Protein AF-A0A2E3C8I2-F1 (afdb_monomer_lite)

Foldseek 3Di:
DVVVLVVVCVVVVPDPVVSVVVVVVVVVVVVVVVCVVVVVVVVDPPPPPDPDDDDDDDDDPDDPQDQEAPDPVLVVLCVVVVHDSVLDDLPPDPRNHHYVVNSVVSVVVVVVVVDPDDDDDDDDDDDDPDDPPPDDDDPPPQFQALDADPVRHGDRDTQPDAAPPRPGGHDPVCSVVVVVSPPPPPPPPPPPPPPPDPDDDDDDDD

Sequence (206 aa):
MEARFKEFQTEYNLNDEAMGKMLGLFNDAFIEIAHKLINDTNVNVSVKKTNVKKTTSDNSPGCPPVKRFATKIAAEYAQENNLTLDDFDIGTLKDGKITKSDINTYLKANKLTTKKEPKKNTTVASNQGEPWYKNLSKEKTVNKCCGMNKSGDPCKHPGTTKPDGANNYYCFRHGMDWRNFEVSSDSDLEEEPIEKEIMCSIVDSE

Structure (mmCIF, N/CA/C/O backbone):
data_AF-A0A2E3C8I2-F1
#
_entry.id   AF-A0A2E3C8I2-F1
#
loop_
_atom_site.group_PDB
_atom_site.id
_atom_site.type_symbol
_atom_site.label_atom_id
_atom_site.label_alt_id
_atom_site.label_comp_id
_atom_site.label_asym_id
_atom_site.label_entity_id
_atom_site.label_seq_id
_atom_site.pdbx_PDB_ins_code
_atom_site.Cartn_x
_atom_site.Cartn_y
_atom_site.Cartn_z
_atom_site.occupancy
_atom_site.B_iso_or_equiv
_atom_site.auth_seq_id
_atom_site.auth_comp_id
_atom_site.auth_asym_id
_atom_site.auth_atom_id
_atom_site.pdbx_PDB_model_num
ATOM 1 N N . MET A 1 1 ? -5.732 1.273 33.015 1.00 66.56 1 MET A N 1
ATOM 2 C CA . MET A 1 1 ? -6.663 0.567 32.107 1.00 66.56 1 MET A CA 1
ATOM 3 C C . MET A 1 1 ? -8.063 0.531 32.711 1.00 66.56 1 MET A C 1
ATOM 5 O O . MET A 1 1 ? -8.978 1.036 32.082 1.00 66.56 1 MET A O 1
ATOM 9 N N . GLU A 1 2 ? -8.219 0.082 33.958 1.00 78.19 2 GLU A N 1
ATOM 10 C CA . GLU A 1 2 ? -9.507 0.080 34.684 1.00 78.19 2 GLU A CA 1
ATOM 11 C C . GLU A 1 2 ? -10.201 1.450 34.759 1.00 78.19 2 GLU A C 1
ATOM 13 O O . GLU A 1 2 ? -11.412 1.525 34.596 1.00 78.19 2 GLU A O 1
ATOM 18 N N . ALA A 1 3 ? -9.450 2.547 34.924 1.00 85.75 3 ALA A N 1
ATOM 19 C CA . ALA A 1 3 ? -10.020 3.899 34.905 1.00 85.75 3 ALA A CA 1
ATOM 20 C C . ALA A 1 3 ? -10.705 4.240 33.565 1.00 85.75 3 ALA A C 1
ATOM 22 O O . ALA A 1 3 ? -11.795 4.799 33.559 1.00 85.75 3 ALA A O 1
ATOM 23 N N . ARG A 1 4 ? -10.112 3.824 32.436 1.00 87.25 4 ARG A N 1
ATOM 24 C CA . ARG A 1 4 ? -10.692 4.012 31.095 1.00 87.25 4 ARG A CA 1
ATOM 25 C C . ARG A 1 4 ? -11.927 3.144 30.879 1.00 87.25 4 ARG A C 1
ATOM 27 O O . ARG A 1 4 ? -12.874 3.587 30.245 1.00 87.25 4 ARG A O 1
ATOM 34 N N . PHE A 1 5 ? -11.938 1.936 31.440 1.00 85.69 5 PHE A N 1
ATOM 35 C CA . PHE A 1 5 ? -13.117 1.073 31.411 1.00 85.69 5 PHE A CA 1
ATOM 36 C C . PHE A 1 5 ? -14.264 1.637 32.252 1.00 85.69 5 PHE A C 1
ATOM 38 O O . PHE A 1 5 ? -15.399 1.599 31.799 1.00 85.69 5 PHE A O 1
ATOM 45 N N . LYS A 1 6 ? -13.985 2.221 33.424 1.00 86.38 6 LYS A N 1
ATOM 46 C CA . LYS A 1 6 ? -15.012 2.893 34.238 1.00 86.38 6 LYS A CA 1
ATOM 47 C C . LYS A 1 6 ? -15.572 4.147 33.566 1.00 86.38 6 LYS A C 1
ATOM 49 O O . LYS A 1 6 ? -16.781 4.362 33.615 1.00 86.38 6 LYS A O 1
ATOM 54 N N . GLU A 1 7 ? -14.720 4.947 32.921 1.00 92.06 7 GLU A N 1
ATOM 55 C CA . GLU A 1 7 ? -15.159 6.080 32.090 1.00 92.06 7 GLU A CA 1
ATOM 56 C C . GLU A 1 7 ? -16.106 5.598 30.984 1.00 92.06 7 GLU A C 1
ATOM 58 O O . GLU A 1 7 ? -17.235 6.072 30.901 1.00 92.06 7 GLU A O 1
ATOM 63 N N . PHE A 1 8 ? -15.698 4.583 30.219 1.00 90.81 8 PHE A N 1
ATOM 64 C CA . PHE A 1 8 ? -16.502 4.000 29.142 1.00 90.81 8 PHE A CA 1
ATOM 65 C C . PHE A 1 8 ? -17.814 3.379 29.650 1.00 90.81 8 PHE A C 1
ATOM 67 O O . PHE A 1 8 ? -18.872 3.555 29.053 1.00 90.81 8 PHE A O 1
ATOM 74 N N . GLN A 1 9 ? -17.781 2.696 30.794 1.00 91.94 9 GLN A N 1
ATOM 75 C CA . GLN A 1 9 ? -18.979 2.147 31.423 1.00 91.94 9 GLN A CA 1
ATOM 76 C C . GLN A 1 9 ? -20.000 3.241 31.748 1.00 91.94 9 GLN A C 1
ATOM 78 O O . GLN A 1 9 ? -21.192 3.068 31.504 1.00 91.94 9 GLN A O 1
ATOM 83 N N . THR A 1 10 ? -19.513 4.360 32.287 1.00 92.19 10 THR A N 1
ATOM 84 C CA . THR A 1 10 ? -20.345 5.491 32.708 1.00 92.19 10 THR A CA 1
ATOM 85 C C . THR A 1 10 ? -20.882 6.257 31.499 1.00 92.19 10 THR A C 1
ATOM 87 O O . THR A 1 10 ? -22.057 6.605 31.476 1.00 92.19 10 THR A O 1
ATOM 90 N N . GLU A 1 11 ? -20.049 6.475 30.477 1.00 95.25 11 GLU A N 1
ATOM 91 C CA . GLU A 1 11 ? -20.412 7.192 29.248 1.00 95.25 11 GLU A CA 1
ATOM 92 C C . GLU A 1 11 ? -21.530 6.483 28.472 1.00 95.25 11 GLU A C 1
ATOM 94 O O . GLU A 1 11 ? -22.462 7.127 27.994 1.00 95.25 11 GLU A O 1
ATOM 99 N N . TYR A 1 12 ? -21.474 5.151 28.402 1.00 92.56 12 TYR A N 1
ATOM 100 C CA . TYR A 1 12 ? -22.436 4.338 27.651 1.00 92.56 12 TYR A CA 1
ATOM 101 C C . TYR A 1 12 ? -23.501 3.676 28.535 1.00 92.56 12 TYR A C 1
ATOM 103 O O . TYR A 1 12 ? -24.301 2.883 28.039 1.00 92.56 12 TYR A O 1
ATOM 111 N N . ASN A 1 13 ? -23.526 4.005 29.832 1.00 92.69 13 ASN A N 1
ATOM 112 C CA . ASN A 1 13 ? -24.452 3.461 30.829 1.00 92.69 13 ASN A CA 1
ATOM 113 C C . ASN A 1 13 ? -24.554 1.921 30.781 1.00 92.69 13 ASN A C 1
ATOM 115 O O . ASN A 1 13 ? -25.641 1.338 30.756 1.00 92.69 13 ASN A O 1
ATOM 119 N N . LEU A 1 14 ? -23.397 1.260 30.704 1.00 91.25 14 LEU A N 1
ATOM 120 C CA . LEU A 1 14 ? -23.300 -0.194 30.598 1.00 91.25 14 LEU A CA 1
ATOM 121 C C . LEU A 1 14 ? -23.389 -0.833 31.987 1.00 91.25 14 LEU A C 1
ATOM 123 O O . LEU A 1 14 ? -22.685 -0.438 32.919 1.00 91.25 14 LEU A O 1
ATOM 127 N N . ASN A 1 15 ? -24.219 -1.866 32.124 1.00 92.69 15 ASN A N 1
ATOM 128 C CA . ASN A 1 15 ? -24.251 -2.658 33.350 1.00 92.69 15 ASN A CA 1
ATOM 129 C C . ASN A 1 15 ? -22.977 -3.519 33.483 1.00 92.69 15 ASN A C 1
ATOM 131 O O . ASN A 1 15 ? -22.316 -3.842 32.492 1.00 92.69 15 ASN A O 1
ATOM 135 N N . ASP A 1 16 ? -22.642 -3.911 34.716 1.00 89.12 16 ASP A N 1
ATOM 136 C CA . ASP A 1 16 ? -21.444 -4.720 34.999 1.00 89.12 16 ASP A CA 1
ATOM 137 C C . ASP A 1 16 ? -21.438 -6.042 34.213 1.00 89.12 16 ASP A C 1
ATOM 139 O O . ASP A 1 16 ? -20.386 -6.526 33.797 1.00 89.12 16 ASP A O 1
ATOM 143 N N . GLU A 1 17 ? -22.620 -6.602 33.938 1.00 92.31 17 GLU A N 1
ATOM 144 C CA . GLU A 1 17 ? -22.774 -7.820 33.142 1.00 92.31 17 GLU A CA 1
ATOM 145 C C . GLU A 1 17 ? -22.367 -7.619 31.671 1.00 92.31 17 GLU A C 1
ATOM 147 O O . GLU A 1 17 ? -21.643 -8.444 31.112 1.00 92.31 17 GLU A O 1
ATOM 152 N N . ALA A 1 18 ? -22.796 -6.527 31.029 1.00 90.56 18 ALA A N 1
ATOM 153 C CA . ALA A 1 18 ? -22.412 -6.207 29.656 1.00 90.56 18 ALA A CA 1
ATOM 154 C C . ALA A 1 18 ? -20.921 -5.881 29.561 1.00 90.56 18 ALA A C 1
ATOM 156 O O . ALA A 1 18 ? -20.260 -6.330 28.625 1.00 90.56 18 ALA A O 1
ATOM 157 N N . MET A 1 19 ? -20.378 -5.165 30.550 1.00 91.00 19 MET A N 1
ATOM 158 C CA . MET A 1 19 ? -18.944 -4.889 30.617 1.00 91.00 19 MET A CA 1
ATOM 159 C C . MET A 1 19 ? -18.135 -6.184 30.773 1.00 91.00 19 MET A C 1
ATOM 161 O O . MET A 1 19 ? -17.145 -6.385 30.071 1.00 91.00 19 MET A O 1
ATOM 165 N N . GLY A 1 20 ? -18.597 -7.108 31.622 1.00 91.56 20 GLY A N 1
ATOM 166 C CA . GLY A 1 20 ? -17.999 -8.433 31.777 1.00 91.56 20 GLY A CA 1
ATOM 167 C C . GLY A 1 20 ? -18.027 -9.252 30.483 1.00 91.56 20 GLY A C 1
ATOM 168 O O . GLY A 1 20 ? -17.011 -9.832 30.105 1.00 91.56 20 GLY A O 1
ATOM 169 N N . LYS A 1 21 ? -19.152 -9.246 29.753 1.00 93.12 21 LYS A N 1
ATOM 170 C CA . LYS A 1 21 ? -19.264 -9.909 28.439 1.00 93.12 21 LYS A CA 1
ATOM 171 C C . LYS A 1 21 ? -18.341 -9.283 27.394 1.00 93.12 21 LYS A C 1
ATOM 173 O O . LYS A 1 21 ? -17.698 -10.015 26.651 1.00 93.12 21 LYS A O 1
ATOM 178 N N . MET A 1 22 ? -18.239 -7.954 27.350 1.00 92.69 22 MET A N 1
ATOM 179 C CA . MET A 1 22 ? -17.324 -7.248 26.446 1.00 92.69 22 MET A CA 1
ATOM 180 C C . MET A 1 22 ? -15.866 -7.619 26.727 1.00 92.69 22 MET A C 1
ATOM 182 O O . MET A 1 22 ? -15.109 -7.897 25.799 1.00 92.69 22 MET A O 1
ATOM 186 N N . LEU A 1 23 ? -15.480 -7.663 28.004 1.00 91.31 23 LEU A N 1
ATOM 187 C CA . LEU A 1 23 ? -14.133 -8.052 28.407 1.00 91.31 23 LEU A CA 1
ATOM 188 C C . LEU A 1 23 ? -13.851 -9.527 28.085 1.00 91.31 23 LEU A C 1
ATOM 190 O O . LEU A 1 23 ? -12.755 -9.855 27.638 1.00 91.31 23 LEU A O 1
ATOM 194 N N . GLY A 1 24 ? -14.853 -10.396 28.247 1.00 94.12 24 GLY A N 1
ATOM 195 C CA . GLY A 1 24 ? -14.803 -11.793 27.814 1.00 94.12 24 GLY A CA 1
ATOM 196 C C . GLY A 1 24 ? -14.534 -11.921 26.315 1.00 94.12 24 GLY A C 1
ATOM 197 O O . GLY A 1 24 ? -13.547 -12.536 25.931 1.00 94.12 24 GLY A O 1
ATOM 198 N N . LEU A 1 25 ? -15.324 -11.239 25.479 1.00 94.56 25 LEU A N 1
ATOM 199 C CA . LEU A 1 25 ? -15.127 -11.216 24.024 1.00 94.56 25 LEU A CA 1
ATOM 200 C C . LEU A 1 25 ? -13.742 -10.692 23.629 1.00 94.56 25 LEU A C 1
ATOM 202 O O . LEU A 1 25 ? -13.126 -11.210 22.701 1.00 94.56 25 LEU A O 1
ATOM 206 N N . PHE A 1 26 ? -13.243 -9.668 24.324 1.00 93.62 26 PHE A N 1
ATOM 207 C CA . PHE A 1 26 ? -11.913 -9.126 24.065 1.00 93.62 26 PHE A CA 1
ATOM 208 C C . PHE A 1 26 ? -10.808 -10.134 24.402 1.00 93.62 26 PHE A C 1
ATOM 210 O O . PHE A 1 26 ? -9.875 -10.308 23.620 1.00 93.62 26 PHE A O 1
ATOM 217 N N . ASN A 1 27 ? -10.926 -10.821 25.540 1.00 93.19 27 ASN A N 1
ATOM 218 C CA . ASN A 1 27 ? -9.980 -11.857 25.943 1.00 93.19 27 ASN A CA 1
ATOM 219 C C . ASN A 1 27 ? -10.022 -13.059 24.991 1.00 93.19 27 ASN A C 1
ATOM 221 O O . ASN A 1 27 ? -8.964 -13.543 24.592 1.00 93.19 27 ASN A O 1
ATOM 225 N N . ASP A 1 28 ? -11.212 -13.491 24.571 1.00 94.50 28 ASP A N 1
ATOM 226 C CA . ASP A 1 28 ? -11.385 -14.580 23.605 1.00 94.50 28 ASP A CA 1
ATOM 227 C C . ASP A 1 28 ? -10.756 -14.222 22.253 1.00 94.50 28 ASP A C 1
ATOM 229 O O . ASP A 1 28 ? -9.963 -14.994 21.712 1.00 94.50 28 ASP A O 1
ATOM 233 N N . ALA A 1 29 ? -11.017 -13.011 21.747 1.00 94.19 29 ALA A N 1
ATOM 234 C CA . ALA A 1 29 ? -10.405 -12.512 20.518 1.00 94.19 29 ALA A CA 1
ATOM 235 C C . ALA A 1 29 ? -8.875 -12.410 20.637 1.00 94.19 29 ALA A C 1
ATOM 237 O O . ALA A 1 29 ? -8.149 -12.735 19.697 1.00 94.19 29 ALA A O 1
ATOM 238 N N . PHE A 1 30 ? -8.360 -11.986 21.794 1.00 95.25 30 PHE A N 1
ATOM 239 C CA . PHE A 1 30 ? -6.921 -11.925 22.036 1.00 95.25 30 PHE A CA 1
ATOM 240 C C . PHE A 1 30 ? -6.282 -13.319 22.034 1.00 95.25 30 PHE A C 1
ATOM 242 O O . PHE A 1 30 ? -5.231 -13.508 21.419 1.00 95.25 30 PHE A O 1
ATOM 249 N N . ILE A 1 31 ? -6.922 -14.304 22.672 1.00 94.56 31 ILE A N 1
ATOM 250 C CA . ILE A 1 31 ? -6.475 -15.702 22.662 1.00 94.56 31 ILE A CA 1
ATOM 251 C C . ILE A 1 31 ? -6.510 -16.264 21.237 1.00 94.56 31 ILE A C 1
ATOM 253 O O . ILE A 1 31 ? -5.552 -16.911 20.819 1.00 94.56 31 ILE A O 1
ATOM 257 N N . GLU A 1 32 ? -7.558 -15.979 20.461 1.00 94.50 32 GLU A N 1
ATOM 258 C CA . GLU A 1 32 ? -7.659 -16.399 19.061 1.00 94.50 32 GLU A CA 1
ATOM 259 C C . GLU A 1 32 ? -6.521 -15.817 18.211 1.00 94.50 32 GLU A C 1
ATOM 261 O O . GLU A 1 32 ? -5.862 -16.547 17.467 1.00 94.50 32 GLU A O 1
ATOM 266 N N . ILE A 1 33 ? -6.221 -14.524 18.370 1.00 93.31 33 ILE A N 1
ATOM 267 C CA . ILE A 1 33 ? -5.096 -13.874 17.687 1.00 93.31 33 ILE A CA 1
ATOM 268 C C . ILE A 1 33 ? -3.767 -14.497 18.125 1.00 93.31 33 ILE A C 1
ATOM 270 O O . ILE A 1 33 ? -2.923 -14.782 17.278 1.00 93.31 33 ILE A O 1
ATOM 274 N N . ALA A 1 34 ? -3.570 -14.747 19.422 1.00 92.56 34 ALA A N 1
ATOM 275 C CA . ALA A 1 34 ? -2.355 -15.374 19.934 1.00 92.56 34 ALA A CA 1
ATOM 276 C C . ALA A 1 34 ? -2.175 -16.795 19.382 1.00 92.56 34 ALA A C 1
ATOM 278 O O . ALA A 1 34 ? -1.089 -17.140 18.919 1.00 92.56 34 ALA A O 1
ATOM 279 N N . HIS A 1 35 ? -3.239 -17.601 19.357 1.00 90.44 35 HIS A N 1
ATOM 280 C CA . HIS A 1 35 ? -3.230 -18.922 18.734 1.00 90.44 35 HIS A CA 1
ATOM 281 C C . HIS A 1 35 ? -2.932 -18.837 17.241 1.00 90.44 35 HIS A C 1
ATOM 283 O O . HIS A 1 35 ? -2.123 -19.616 16.749 1.00 90.44 35 HIS A O 1
ATOM 289 N N . LYS A 1 36 ? -3.524 -17.880 16.522 1.00 90.31 36 LYS A N 1
ATOM 290 C CA . LYS A 1 36 ? -3.250 -17.668 15.100 1.00 90.31 36 LYS A CA 1
ATOM 291 C C . LYS A 1 36 ? -1.786 -17.305 14.861 1.00 90.31 36 LYS A C 1
ATOM 293 O O . LYS A 1 36 ? -1.141 -17.944 14.045 1.00 90.31 36 LYS A O 1
ATOM 298 N N . LEU A 1 37 ? -1.224 -16.387 15.647 1.00 88.06 37 LEU A N 1
ATOM 299 C CA . LEU A 1 37 ? 0.194 -16.027 15.573 1.00 88.06 37 LEU A CA 1
ATOM 300 C C . LEU A 1 37 ? 1.106 -17.221 15.880 1.00 88.06 37 LEU A C 1
ATOM 302 O O . LEU A 1 37 ? 2.075 -17.451 15.161 1.00 88.06 37 LEU A O 1
ATOM 306 N N . ILE A 1 38 ? 0.804 -18.004 16.919 1.00 89.06 38 ILE A N 1
ATOM 307 C CA . ILE A 1 38 ? 1.594 -19.187 17.286 1.00 89.06 38 ILE A CA 1
ATOM 308 C C . ILE A 1 38 ? 1.479 -20.276 16.214 1.00 89.06 38 ILE A C 1
ATOM 310 O O . ILE A 1 38 ? 2.489 -20.877 15.863 1.00 89.06 38 ILE A O 1
ATOM 314 N N . ASN A 1 39 ? 0.291 -20.514 15.660 1.00 82.56 39 ASN A N 1
ATOM 315 C CA . ASN A 1 39 ? 0.053 -21.533 14.636 1.00 82.56 39 ASN A CA 1
ATOM 316 C C . ASN A 1 39 ? 0.640 -21.137 13.275 1.00 82.56 39 ASN A C 1
ATOM 318 O O . ASN A 1 39 ? 1.265 -21.975 12.625 1.00 82.56 39 ASN A O 1
ATOM 322 N N . ASP A 1 40 ? 0.552 -19.860 12.899 1.00 72.56 40 ASP A N 1
ATOM 323 C CA . ASP A 1 40 ? 1.258 -19.299 11.742 1.00 72.56 40 ASP A CA 1
ATOM 324 C C . ASP A 1 40 ? 2.783 -19.419 11.927 1.00 72.56 40 ASP A C 1
ATOM 326 O O . ASP A 1 40 ? 3.524 -19.637 10.967 1.00 72.56 40 ASP A O 1
ATOM 330 N N . THR A 1 41 ? 3.265 -19.364 13.175 1.00 60.59 41 THR A N 1
ATOM 331 C CA . THR A 1 41 ? 4.676 -19.612 13.503 1.00 60.59 41 THR A CA 1
ATOM 332 C C . THR A 1 41 ? 5.020 -21.110 13.496 1.00 60.59 41 THR A C 1
ATOM 334 O O . THR A 1 41 ? 6.119 -21.470 13.085 1.00 60.59 41 THR A O 1
ATOM 337 N N . ASN A 1 42 ? 4.100 -22.006 13.879 1.00 53.91 42 ASN A N 1
ATOM 338 C CA . ASN A 1 42 ? 4.336 -23.457 13.966 1.00 53.91 42 ASN A CA 1
ATOM 339 C C . ASN A 1 42 ? 4.277 -24.181 12.610 1.00 53.91 42 ASN A C 1
ATOM 341 O O . ASN A 1 42 ? 4.909 -25.222 12.451 1.00 53.91 42 ASN A O 1
ATOM 345 N N . VAL A 1 43 ? 3.602 -23.613 11.605 1.00 49.59 43 VAL A N 1
ATOM 346 C CA . VAL A 1 43 ? 3.690 -24.081 10.204 1.00 49.59 43 VAL A CA 1
ATOM 347 C C . VAL A 1 43 ? 4.929 -23.510 9.492 1.00 49.59 43 VAL A C 1
ATOM 349 O O . VAL A 1 43 ? 5.287 -23.954 8.404 1.00 49.59 43 VAL A O 1
ATOM 352 N N . ASN A 1 44 ? 5.668 -22.592 10.125 1.00 47.12 44 ASN A N 1
ATOM 353 C CA . ASN A 1 44 ? 6.893 -22.038 9.558 1.00 47.12 44 ASN A CA 1
ATOM 354 C C . ASN A 1 44 ? 8.011 -21.850 10.595 1.00 47.12 44 ASN A C 1
ATOM 356 O O . ASN A 1 44 ? 8.670 -20.812 10.652 1.00 47.12 44 ASN A O 1
ATOM 360 N N . VAL A 1 45 ? 8.313 -22.901 11.364 1.00 46.06 45 VAL A N 1
ATOM 361 C CA . VAL A 1 45 ? 9.651 -23.055 11.954 1.00 46.06 45 VAL A CA 1
ATOM 362 C C . VAL A 1 45 ? 10.556 -23.751 10.935 1.00 46.06 45 VAL A C 1
ATOM 364 O O . VAL A 1 45 ? 11.068 -24.844 11.147 1.00 46.06 45 VAL A O 1
ATOM 367 N N . SER A 1 46 ? 10.824 -23.064 9.824 1.00 42.78 46 SER A N 1
ATOM 368 C CA . SER A 1 46 ? 12.186 -23.043 9.292 1.00 42.78 46 SER A CA 1
ATOM 369 C C . SER A 1 46 ? 12.804 -21.705 9.673 1.00 42.78 46 SER A C 1
ATOM 371 O O . SER A 1 46 ? 13.031 -20.811 8.859 1.00 42.78 46 SER A O 1
ATOM 373 N N . VAL A 1 47 ? 13.076 -21.557 10.971 1.00 46.00 47 VAL A N 1
ATOM 374 C CA . VAL A 1 47 ? 13.969 -20.514 11.466 1.00 46.00 47 VAL A CA 1
ATOM 375 C C . VAL A 1 47 ? 15.370 -20.850 10.963 1.00 46.00 47 VAL A C 1
ATOM 377 O O . VAL A 1 47 ? 16.157 -21.506 11.640 1.00 46.00 47 VAL A O 1
ATOM 380 N N . LYS A 1 48 ? 15.726 -20.354 9.777 1.00 41.19 48 LYS A N 1
ATOM 381 C CA . LYS A 1 48 ? 17.117 -19.989 9.513 1.00 41.19 48 LYS A CA 1
ATOM 382 C C . LYS A 1 48 ? 17.324 -18.565 10.003 1.00 41.19 48 LYS A C 1
ATOM 384 O O . LYS A 1 48 ? 17.240 -17.596 9.255 1.00 41.19 48 LYS A O 1
ATOM 389 N N . LYS A 1 49 ? 17.659 -18.460 11.293 1.00 53.69 49 LYS A N 1
ATOM 390 C CA . LYS A 1 49 ? 18.570 -17.412 11.753 1.00 53.69 49 LYS A CA 1
ATOM 391 C C . LYS A 1 49 ? 19.886 -17.624 11.012 1.00 53.69 49 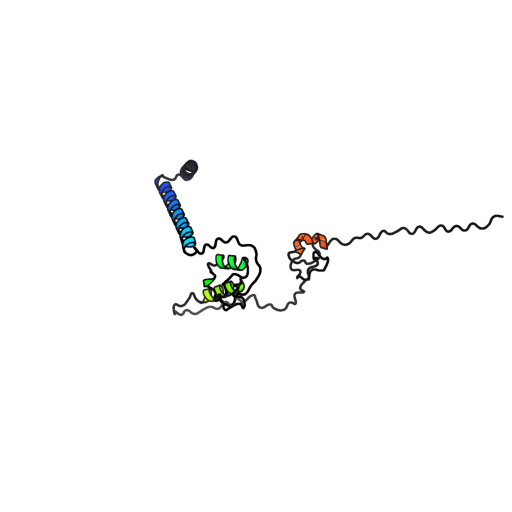LYS A C 1
ATOM 393 O O . LYS A 1 49 ? 20.677 -18.485 11.377 1.00 53.69 49 LYS A O 1
ATOM 398 N N . THR A 1 50 ? 20.122 -16.833 9.980 1.00 36.88 50 THR A N 1
ATOM 399 C CA . THR A 1 50 ? 21.458 -16.664 9.419 1.00 36.88 50 THR A CA 1
ATOM 400 C C . THR A 1 50 ? 21.721 -15.183 9.259 1.00 36.88 50 THR A C 1
ATOM 402 O O . THR A 1 50 ? 21.284 -14.553 8.300 1.00 36.88 50 THR A O 1
ATOM 405 N N . ASN A 1 51 ? 22.478 -14.651 10.218 1.00 49.22 51 ASN A N 1
ATOM 406 C CA . ASN A 1 51 ? 23.467 -13.615 9.954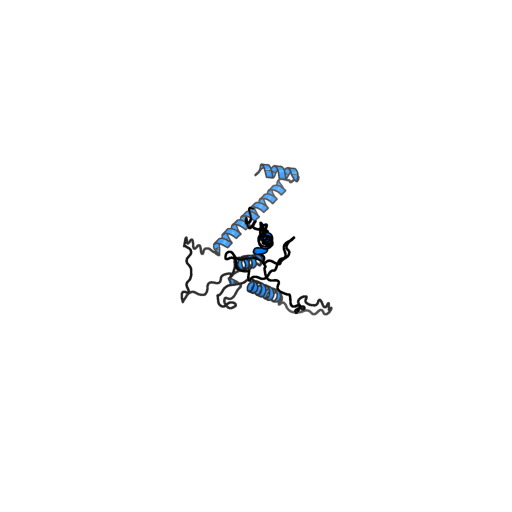 1.00 49.22 51 ASN A CA 1
ATOM 407 C C . ASN A 1 51 ? 24.333 -14.088 8.777 1.00 49.22 51 ASN A C 1
ATOM 409 O O . ASN A 1 51 ? 25.310 -14.794 8.996 1.00 49.22 51 ASN A O 1
ATOM 413 N N . VAL A 1 52 ? 23.977 -13.768 7.532 1.00 38.50 52 VAL A N 1
ATOM 414 C CA . VAL A 1 52 ? 24.875 -13.961 6.388 1.00 38.50 52 VAL A CA 1
ATOM 415 C C . VAL A 1 52 ? 24.699 -12.804 5.413 1.00 38.50 52 VAL A C 1
ATOM 417 O O . VAL A 1 52 ? 23.743 -12.710 4.649 1.00 38.50 52 VAL A O 1
ATOM 420 N N . LYS A 1 53 ? 25.665 -11.894 5.512 1.00 41.78 53 LYS A N 1
ATOM 421 C CA . LYS A 1 53 ? 26.414 -11.278 4.416 1.00 41.78 53 LYS A CA 1
ATOM 422 C C . LYS A 1 53 ? 25.805 -11.476 3.017 1.00 41.78 53 LYS A C 1
ATOM 424 O O . LYS A 1 53 ? 25.837 -12.561 2.444 1.00 41.78 53 LYS A O 1
ATOM 429 N N . LYS A 1 54 ? 25.364 -10.352 2.452 1.00 45.38 54 LYS A N 1
ATOM 430 C CA . LYS A 1 54 ? 25.228 -10.065 1.019 1.00 45.38 54 LYS A CA 1
ATOM 431 C C . LYS A 1 54 ? 26.263 -10.863 0.205 1.00 45.38 54 LYS A C 1
ATOM 433 O O . LYS A 1 54 ? 27.433 -10.494 0.179 1.00 45.38 54 LYS A O 1
ATOM 438 N N . THR A 1 55 ? 25.834 -11.949 -0.431 1.00 34.44 55 THR A N 1
ATOM 439 C CA . THR A 1 55 ? 26.591 -12.631 -1.484 1.00 34.44 55 THR A CA 1
ATOM 440 C C . THR A 1 55 ? 25.660 -12.856 -2.667 1.00 34.44 55 THR A C 1
ATOM 442 O O . THR A 1 55 ? 24.596 -13.464 -2.587 1.00 34.44 55 THR A O 1
ATOM 445 N N . THR A 1 56 ? 26.048 -12.180 -3.736 1.00 42.78 56 THR A N 1
ATOM 446 C CA . THR A 1 56 ? 25.747 -12.432 -5.140 1.00 42.78 56 THR A CA 1
ATOM 447 C C . THR A 1 56 ? 25.841 -13.913 -5.503 1.00 42.78 56 THR A C 1
ATOM 449 O O . THR A 1 56 ? 26.659 -14.602 -4.911 1.00 42.78 56 THR A O 1
ATOM 452 N N . SER A 1 57 ? 25.015 -14.313 -6.482 1.00 52.47 57 SER A N 1
ATOM 453 C CA . SER A 1 57 ? 25.127 -15.472 -7.392 1.00 52.47 57 SER A CA 1
ATOM 454 C C . SER A 1 57 ? 25.674 -16.794 -6.835 1.00 52.47 57 SER A C 1
ATOM 456 O O . SER A 1 57 ? 26.807 -16.866 -6.395 1.00 52.47 57 SER A O 1
ATOM 458 N N . ASP A 1 58 ? 24.927 -17.887 -6.995 1.00 36.00 58 ASP A N 1
ATOM 459 C CA . ASP A 1 58 ? 25.346 -18.912 -7.960 1.00 36.00 58 ASP A CA 1
ATOM 460 C C . ASP A 1 58 ? 24.379 -20.091 -8.039 1.00 36.00 58 ASP A C 1
ATOM 462 O O . ASP A 1 58 ? 23.766 -20.535 -7.066 1.00 36.00 58 ASP A O 1
ATOM 466 N N . ASN A 1 59 ? 24.259 -20.567 -9.273 1.00 49.03 59 ASN A N 1
ATOM 467 C CA . ASN A 1 59 ? 23.612 -21.800 -9.668 1.00 49.03 59 ASN A CA 1
ATOM 468 C C . ASN A 1 59 ? 24.369 -22.983 -9.046 1.00 49.03 59 ASN A C 1
ATOM 470 O O . ASN A 1 59 ? 25.513 -23.232 -9.424 1.00 49.03 59 ASN A O 1
ATOM 474 N N . SER A 1 60 ? 23.739 -23.737 -8.138 1.00 37.00 60 SER A N 1
ATOM 475 C CA . SER A 1 60 ? 24.216 -25.076 -7.775 1.00 37.00 60 SER A CA 1
ATOM 476 C C . SER A 1 60 ? 23.363 -26.141 -8.484 1.00 37.00 60 SER A C 1
ATOM 478 O O . SER A 1 60 ? 22.129 -26.044 -8.486 1.00 37.00 60 SER A O 1
ATOM 480 N N . PRO A 1 61 ? 23.985 -27.142 -9.132 1.00 45.44 61 PRO A N 1
ATOM 481 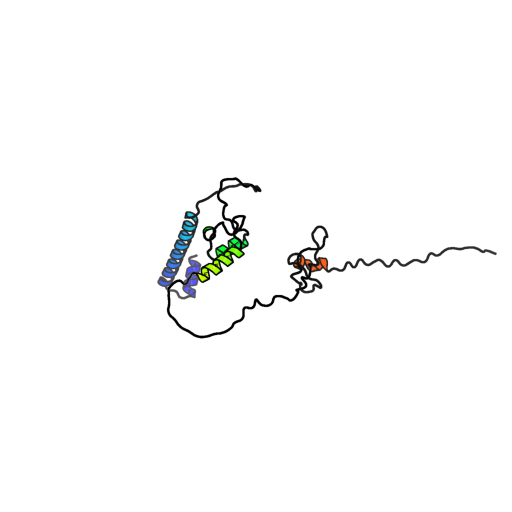C CA . PRO A 1 61 ? 23.271 -28.201 -9.828 1.00 45.44 61 PRO A CA 1
ATOM 482 C C . PRO A 1 61 ? 22.828 -29.247 -8.800 1.00 45.44 61 PRO A C 1
ATOM 484 O O . PRO A 1 61 ? 23.634 -30.048 -8.337 1.00 45.44 61 PRO A O 1
ATOM 487 N N . GLY A 1 62 ? 21.552 -29.224 -8.409 1.00 43.31 62 GLY A N 1
ATOM 488 C CA . GLY A 1 62 ? 20.976 -30.279 -7.563 1.00 43.31 62 GLY A CA 1
ATOM 489 C C . GLY A 1 62 ? 19.927 -29.848 -6.540 1.00 43.31 62 GLY A C 1
ATOM 490 O O . GLY A 1 62 ? 19.403 -30.706 -5.838 1.00 43.31 62 GLY A O 1
ATOM 491 N N . CYS A 1 63 ? 19.587 -28.559 -6.444 1.00 42.53 63 CYS A N 1
ATOM 492 C CA . CYS A 1 63 ? 18.505 -28.087 -5.576 1.00 42.53 63 CYS A CA 1
ATOM 493 C C . CYS A 1 63 ? 17.288 -27.694 -6.434 1.00 42.53 63 CYS A C 1
ATOM 495 O O . CYS A 1 63 ? 17.477 -26.969 -7.417 1.00 42.53 63 CYS A O 1
ATOM 497 N N . PRO A 1 64 ? 16.057 -28.150 -6.119 1.00 52.91 64 PRO A N 1
ATOM 498 C CA . PRO A 1 64 ? 14.874 -27.742 -6.866 1.00 52.91 64 PRO A CA 1
ATOM 499 C C . PRO A 1 64 ? 14.753 -26.210 -6.847 1.00 52.91 64 PRO A C 1
ATOM 501 O O . PRO A 1 64 ? 15.035 -25.587 -5.817 1.00 52.91 64 PRO A O 1
ATOM 504 N N . PRO A 1 65 ? 14.376 -25.583 -7.974 1.00 59.59 65 PRO A N 1
ATOM 505 C CA . PRO A 1 65 ? 14.279 -24.132 -8.076 1.00 59.59 65 PRO A CA 1
ATOM 506 C C . PRO A 1 65 ? 13.354 -23.601 -6.978 1.00 59.59 65 PRO A C 1
ATOM 508 O O . PRO A 1 65 ? 12.168 -23.926 -6.919 1.00 59.59 65 PRO A O 1
ATOM 511 N N . VAL A 1 66 ? 13.923 -22.810 -6.067 1.00 63.59 66 VAL A N 1
ATOM 512 C CA . VAL A 1 66 ? 13.184 -22.240 -4.939 1.00 63.59 66 VAL A CA 1
ATOM 513 C C . VAL A 1 66 ? 12.199 -21.219 -5.498 1.00 63.59 66 VAL A C 1
ATOM 515 O O . VAL A 1 66 ? 12.623 -20.172 -5.995 1.00 63.59 66 VAL A O 1
ATOM 518 N N . LYS A 1 67 ? 10.896 -21.512 -5.399 1.00 75.62 67 LYS A N 1
ATOM 519 C CA . LYS A 1 67 ? 9.821 -20.575 -5.751 1.00 75.62 67 LYS A CA 1
ATOM 520 C C . LYS A 1 67 ? 10.023 -19.277 -4.976 1.00 75.62 67 LYS A C 1
ATOM 522 O O . LYS A 1 67 ? 10.142 -19.290 -3.751 1.00 75.62 67 LYS A O 1
ATOM 527 N N . ARG A 1 68 ? 10.093 -18.147 -5.676 1.00 81.62 68 ARG A N 1
ATOM 528 C CA . ARG A 1 68 ? 10.196 -16.816 -5.056 1.00 81.62 68 ARG A CA 1
ATOM 529 C C . ARG A 1 68 ? 9.364 -15.816 -5.840 1.00 81.62 68 ARG A C 1
ATOM 531 O O . ARG A 1 68 ? 9.213 -15.937 -7.051 1.00 81.62 68 ARG A O 1
ATOM 538 N N . PHE A 1 69 ? 8.866 -14.783 -5.176 1.00 82.38 69 PHE A N 1
ATOM 539 C CA . PHE A 1 69 ? 8.248 -13.666 -5.886 1.00 82.38 69 PHE A CA 1
ATOM 540 C C . PHE A 1 69 ? 9.309 -12.856 -6.639 1.00 82.38 69 PHE A C 1
ATOM 542 O O . PHE A 1 69 ? 10.403 -12.610 -6.130 1.00 82.38 69 PHE A O 1
ATOM 549 N N . ALA A 1 70 ? 8.980 -12.432 -7.860 1.00 84.62 70 ALA A N 1
ATOM 550 C CA . ALA A 1 70 ? 9.871 -11.642 -8.706 1.00 84.62 70 ALA A CA 1
ATOM 551 C C . ALA A 1 70 ? 10.147 -10.248 -8.119 1.00 84.62 70 ALA A C 1
ATOM 553 O O . ALA A 1 70 ? 11.235 -9.702 -8.291 1.00 84.62 70 ALA A O 1
ATOM 554 N N . THR A 1 71 ? 9.158 -9.669 -7.434 1.00 83.56 71 THR A N 1
ATOM 555 C CA . THR A 1 71 ? 9.225 -8.340 -6.816 1.00 83.56 71 THR A CA 1
ATOM 556 C C . THR A 1 71 ? 8.490 -8.332 -5.477 1.00 83.56 71 THR A C 1
ATOM 558 O O . THR A 1 71 ? 7.588 -9.139 -5.252 1.00 83.56 71 THR A O 1
ATOM 561 N N . LYS A 1 72 ? 8.824 -7.371 -4.604 1.00 85.38 72 LYS A N 1
ATOM 562 C CA . LYS A 1 72 ? 8.088 -7.142 -3.348 1.00 85.38 72 LYS A CA 1
ATOM 563 C C . LYS A 1 72 ? 6.604 -6.845 -3.602 1.00 85.38 72 LYS A C 1
ATOM 565 O O . LYS A 1 72 ? 5.752 -7.358 -2.895 1.00 85.38 72 LYS A O 1
ATOM 570 N N . ILE A 1 73 ? 6.311 -6.109 -4.677 1.00 85.56 73 ILE A N 1
ATOM 571 C CA . ILE A 1 73 ? 4.942 -5.802 -5.116 1.00 85.56 73 ILE A CA 1
ATOM 572 C C . ILE A 1 73 ? 4.169 -7.084 -5.452 1.00 85.56 73 ILE A C 1
ATOM 574 O O . ILE A 1 73 ? 2.990 -7.181 -5.140 1.00 85.56 73 ILE A O 1
ATOM 578 N N . ALA A 1 74 ? 4.805 -8.073 -6.092 1.00 85.44 74 ALA A N 1
ATOM 579 C CA . ALA A 1 74 ? 4.153 -9.354 -6.363 1.00 85.44 74 ALA A CA 1
ATOM 580 C C . ALA A 1 74 ? 3.872 -10.133 -5.066 1.00 85.44 74 ALA A C 1
ATOM 582 O O . ALA A 1 74 ? 2.802 -10.715 -4.946 1.00 85.44 74 ALA A O 1
ATOM 583 N N . ALA A 1 75 ? 4.784 -10.093 -4.090 1.00 85.62 75 ALA A N 1
ATOM 584 C CA . ALA A 1 75 ? 4.576 -10.728 -2.788 1.00 85.62 75 ALA A CA 1
ATOM 585 C C . ALA A 1 75 ? 3.417 -10.087 -2.004 1.00 85.62 75 ALA A C 1
ATOM 587 O O . ALA A 1 75 ? 2.520 -10.793 -1.555 1.00 85.62 75 ALA A O 1
ATOM 588 N N . GLU A 1 76 ? 3.399 -8.754 -1.900 1.00 87.25 76 GLU A N 1
ATOM 589 C CA . GLU A 1 76 ? 2.318 -8.007 -1.237 1.00 87.25 76 GLU A CA 1
ATOM 590 C C . GLU A 1 76 ? 0.972 -8.252 -1.939 1.00 87.25 76 GLU A C 1
ATOM 592 O O . GLU A 1 76 ? -0.020 -8.568 -1.290 1.00 87.25 76 GLU A O 1
ATOM 597 N N . TYR A 1 77 ? 0.948 -8.226 -3.275 1.00 89.12 77 TYR A N 1
ATOM 598 C CA . TYR A 1 77 ? -0.269 -8.474 -4.052 1.00 89.12 77 TYR A CA 1
ATOM 599 C C . TYR A 1 77 ? -0.793 -9.914 -3.922 1.00 89.12 77 TYR A C 1
ATOM 601 O O . TYR A 1 77 ? -2.004 -10.131 -3.938 1.00 89.12 77 TYR A O 1
ATOM 609 N N . ALA A 1 78 ? 0.089 -10.910 -3.791 1.00 88.25 78 ALA A N 1
ATOM 610 C CA . ALA A 1 78 ? -0.317 -12.284 -3.497 1.00 88.25 78 ALA A CA 1
ATOM 611 C C . ALA A 1 78 ? -0.926 -12.388 -2.091 1.00 88.25 78 ALA A C 1
ATOM 613 O O . ALA A 1 78 ? -2.005 -12.955 -1.936 1.00 88.25 78 ALA A O 1
ATOM 614 N N . GLN A 1 79 ? -0.288 -11.764 -1.097 1.00 86.56 79 GLN A N 1
ATOM 615 C CA . GLN A 1 79 ? -0.757 -11.743 0.287 1.00 86.56 79 GLN A CA 1
ATOM 616 C C . GLN A 1 79 ? -2.137 -11.079 0.424 1.00 86.56 79 GLN A C 1
ATOM 618 O O . GLN A 1 79 ? -3.009 -11.634 1.086 1.00 86.56 79 GLN A O 1
ATOM 623 N N . GLU A 1 80 ? -2.378 -9.950 -0.252 1.00 86.81 80 GLU A N 1
ATOM 624 C CA . GLU A 1 80 ? -3.693 -9.282 -0.289 1.00 86.81 80 GLU A CA 1
ATOM 625 C C . GLU A 1 80 ? -4.809 -10.184 -0.838 1.00 86.81 80 GLU A C 1
ATOM 627 O O . GLU A 1 80 ? -5.977 -10.024 -0.488 1.00 86.81 80 GLU A O 1
ATOM 632 N N . ASN A 1 81 ? -4.455 -11.140 -1.698 1.00 85.19 81 ASN A N 1
ATOM 633 C CA . ASN A 1 81 ? -5.392 -12.070 -2.317 1.00 85.19 81 ASN A CA 1
ATOM 634 C C . ASN A 1 81 ? -5.377 -13.464 -1.662 1.00 85.19 81 ASN A C 1
ATOM 636 O O . ASN A 1 81 ? -5.986 -14.383 -2.205 1.00 85.19 81 ASN A O 1
ATOM 640 N N . ASN A 1 82 ? -4.728 -13.613 -0.499 1.00 84.50 82 ASN A N 1
ATOM 641 C CA . ASN A 1 82 ? -4.559 -14.875 0.233 1.00 84.50 82 ASN A CA 1
ATOM 642 C C . ASN A 1 82 ? -3.918 -15.991 -0.610 1.00 84.50 82 ASN A C 1
ATOM 644 O O . ASN A 1 82 ? -4.323 -17.148 -0.533 1.00 84.50 82 ASN A O 1
ATOM 648 N N . LEU A 1 83 ? -2.930 -15.628 -1.429 1.00 84.56 83 LEU A N 1
ATOM 649 C CA . LEU A 1 83 ? -2.174 -16.548 -2.272 1.00 84.56 83 LEU A CA 1
ATOM 650 C C . LEU A 1 83 ? -0.759 -16.739 -1.733 1.00 84.56 83 LEU A C 1
ATOM 652 O O . LEU A 1 83 ? -0.083 -15.789 -1.334 1.00 84.56 83 LEU A O 1
ATOM 656 N N . THR A 1 84 ? -0.301 -17.981 -1.772 1.00 84.62 84 THR A N 1
ATOM 657 C CA . THR A 1 84 ? 1.006 -18.437 -1.303 1.00 84.62 84 THR A CA 1
ATOM 658 C C . THR A 1 84 ? 1.881 -18.881 -2.475 1.00 84.62 84 THR A C 1
ATOM 660 O O . THR A 1 84 ? 1.427 -19.000 -3.610 1.00 84.62 84 THR A O 1
ATOM 663 N N . LEU A 1 85 ? 3.172 -19.119 -2.225 1.00 82.25 85 LEU A N 1
ATOM 664 C CA . LEU A 1 85 ? 4.086 -19.647 -3.247 1.00 82.25 85 LEU A CA 1
ATOM 665 C C . LEU A 1 85 ? 3.684 -21.058 -3.717 1.00 82.25 85 LEU A C 1
ATOM 667 O O . LEU A 1 85 ? 4.076 -21.467 -4.809 1.00 82.25 85 LEU A O 1
ATOM 671 N N . ASP A 1 86 ? 2.914 -21.792 -2.913 1.00 80.75 86 ASP A N 1
ATOM 672 C CA . ASP A 1 86 ? 2.482 -23.154 -3.220 1.00 80.75 86 ASP A CA 1
ATOM 673 C C . ASP A 1 86 ? 1.327 -23.203 -4.221 1.00 80.75 86 ASP A C 1
ATOM 675 O O . ASP A 1 86 ? 1.230 -24.174 -4.967 1.00 80.75 86 ASP A O 1
ATOM 679 N N . ASP A 1 87 ? 0.548 -22.123 -4.334 1.00 81.62 87 ASP A N 1
ATOM 680 C CA . ASP A 1 87 ? -0.537 -21.976 -5.315 1.00 81.62 87 ASP A CA 1
ATOM 681 C C . ASP A 1 87 ? -0.045 -21.903 -6.771 1.00 81.62 87 ASP A C 1
ATOM 683 O O . ASP A 1 87 ? -0.831 -22.024 -7.711 1.00 81.62 87 ASP A O 1
ATOM 687 N N . PHE A 1 88 ? 1.256 -21.684 -6.974 1.00 80.25 88 PHE A N 1
ATOM 688 C CA . PHE A 1 88 ? 1.854 -21.525 -8.295 1.00 80.25 88 PHE A CA 1
ATOM 689 C C . PHE A 1 88 ? 2.794 -22.682 -8.618 1.00 80.25 88 PHE A C 1
ATOM 691 O O . PHE A 1 88 ? 3.739 -22.967 -7.875 1.00 80.25 88 PHE A O 1
ATOM 698 N N . ASP A 1 89 ? 2.603 -23.298 -9.781 1.00 71.62 89 ASP A N 1
ATOM 699 C CA . ASP A 1 89 ? 3.565 -24.248 -10.325 1.00 71.62 89 ASP A CA 1
ATOM 700 C C . ASP A 1 89 ? 4.794 -23.517 -10.881 1.00 71.62 89 ASP A C 1
ATOM 702 O O . ASP A 1 89 ? 4.688 -22.485 -11.542 1.00 71.62 89 ASP A O 1
ATOM 706 N N . ILE A 1 90 ? 5.985 -24.088 -10.660 1.00 62.81 90 ILE A N 1
ATOM 707 C CA . ILE A 1 90 ? 7.293 -23.561 -11.114 1.00 62.81 90 ILE A CA 1
ATOM 708 C C . ILE A 1 90 ? 7.374 -23.388 -12.651 1.00 62.81 90 ILE A C 1
ATOM 710 O O . ILE A 1 90 ? 8.316 -22.788 -13.161 1.00 62.81 90 ILE A O 1
ATOM 714 N N . GLY A 1 91 ? 6.391 -23.878 -13.410 1.00 51.22 91 GLY A N 1
ATOM 715 C CA . GLY A 1 91 ? 6.446 -24.006 -14.865 1.00 51.22 91 GLY A CA 1
ATOM 716 C C . GLY A 1 91 ? 6.122 -22.764 -15.702 1.00 51.22 91 GLY A C 1
ATOM 717 O O . GLY A 1 91 ? 6.273 -22.840 -16.919 1.00 51.22 91 GLY A O 1
ATOM 718 N N . THR A 1 92 ? 5.677 -21.638 -15.131 1.00 55.88 92 THR A N 1
ATOM 719 C CA . THR A 1 92 ? 5.226 -20.487 -15.949 1.00 55.88 92 THR A CA 1
ATOM 720 C C . THR A 1 92 ? 6.324 -19.487 -16.316 1.00 55.88 92 THR A C 1
ATOM 722 O O . THR A 1 92 ? 6.209 -18.820 -17.343 1.00 55.88 92 THR A O 1
ATOM 725 N N . LEU A 1 93 ? 7.421 -19.407 -15.554 1.00 54.72 93 LEU A N 1
ATOM 726 C CA . LEU A 1 93 ? 8.578 -18.574 -15.897 1.00 54.72 93 LEU A CA 1
ATOM 727 C C . LEU A 1 93 ? 9.881 -19.369 -15.837 1.00 54.72 93 LEU A C 1
ATOM 729 O O . LEU A 1 93 ? 10.135 -20.089 -14.877 1.00 54.72 93 LEU A O 1
ATOM 733 N N . LYS A 1 94 ? 10.745 -19.131 -16.834 1.00 56.88 94 LYS A N 1
ATOM 734 C CA . LYS A 1 94 ? 12.095 -19.710 -17.009 1.00 56.88 94 LYS A CA 1
ATOM 735 C C . LYS A 1 94 ? 12.983 -19.680 -15.753 1.00 56.88 94 LYS A C 1
ATOM 737 O O . LYS A 1 94 ? 13.910 -20.476 -15.663 1.00 56.88 94 LYS A O 1
ATOM 742 N N . ASP A 1 95 ? 12.668 -18.809 -14.794 1.00 63.47 95 ASP A N 1
ATOM 743 C CA . ASP A 1 95 ? 13.459 -18.566 -13.586 1.00 63.47 95 ASP A CA 1
ATOM 744 C C . ASP A 1 95 ? 12.755 -18.991 -12.280 1.00 63.47 95 ASP A C 1
ATOM 746 O O . ASP A 1 95 ? 13.255 -18.687 -11.196 1.00 63.47 95 ASP A O 1
ATOM 750 N N . GLY A 1 96 ? 11.571 -19.620 -12.341 1.00 66.88 96 GLY A N 1
ATOM 751 C CA . GLY A 1 96 ? 10.806 -20.023 -11.147 1.00 66.88 96 GLY A CA 1
ATOM 752 C C . GLY A 1 96 ? 10.314 -18.851 -10.280 1.00 66.88 96 GLY A C 1
ATOM 753 O O . GLY A 1 96 ? 10.016 -19.026 -9.095 1.00 66.88 96 GLY A O 1
ATOM 754 N N . LYS A 1 97 ? 10.261 -17.639 -10.854 1.00 79.50 97 LYS A N 1
ATOM 755 C CA . LYS A 1 97 ? 9.816 -16.415 -10.176 1.00 79.50 97 LYS A CA 1
ATOM 756 C C . LYS A 1 97 ? 8.362 -16.098 -10.495 1.00 79.50 97 LYS A C 1
ATOM 758 O O . LYS A 1 97 ? 7.996 -16.053 -11.661 1.00 79.50 97 LYS A O 1
ATOM 763 N N . ILE A 1 98 ? 7.579 -15.772 -9.472 1.00 82.12 98 ILE A N 1
ATOM 764 C CA . ILE A 1 98 ? 6.156 -15.432 -9.611 1.00 82.12 98 ILE A CA 1
ATOM 765 C C . ILE A 1 98 ? 5.996 -13.914 -9.742 1.00 82.12 98 ILE A C 1
ATOM 767 O O . ILE A 1 98 ? 6.433 -13.152 -8.873 1.00 82.12 98 ILE A O 1
ATOM 771 N N . THR A 1 99 ? 5.381 -13.457 -10.831 1.00 84.62 99 THR A N 1
ATOM 772 C CA . THR A 1 99 ? 5.106 -12.040 -11.102 1.00 84.62 99 THR A CA 1
ATOM 773 C C . THR A 1 99 ? 3.660 -11.662 -10.767 1.00 84.62 99 THR A C 1
ATOM 775 O O . THR A 1 99 ? 2.776 -12.505 -10.626 1.00 84.62 99 THR A O 1
ATOM 778 N N . LYS A 1 100 ? 3.376 -10.352 -10.714 1.00 84.88 100 LYS A N 1
ATOM 779 C CA . LYS A 1 100 ? 2.004 -9.833 -10.570 1.00 84.88 100 LYS A CA 1
ATOM 780 C C . LYS A 1 100 ? 1.063 -10.325 -11.684 1.00 84.88 100 LYS A C 1
ATOM 782 O O . LYS A 1 100 ? -0.134 -10.479 -11.450 1.00 84.88 100 LYS A O 1
ATOM 787 N N . SER A 1 101 ? 1.593 -10.567 -12.886 1.00 83.75 101 SER A N 1
ATOM 788 C CA . SER A 1 101 ? 0.816 -11.081 -14.020 1.00 83.75 101 SER A CA 1
ATOM 789 C C . SER A 1 101 ? 0.368 -12.524 -13.791 1.00 83.75 101 SER A C 1
ATOM 791 O O . SER A 1 101 ? -0.778 -12.863 -14.089 1.00 83.75 101 SER A O 1
ATOM 793 N N . ASP A 1 102 ? 1.235 -13.350 -13.206 1.00 82.81 102 ASP A N 1
ATOM 794 C CA . ASP A 1 102 ? 0.926 -14.748 -12.890 1.00 82.81 102 ASP A CA 1
ATOM 795 C C . ASP A 1 102 ? -0.160 -14.830 -11.820 1.00 82.81 102 ASP A C 1
ATOM 797 O O . ASP A 1 102 ? -1.138 -15.554 -11.985 1.00 82.81 102 ASP A O 1
ATOM 801 N N . ILE A 1 103 ? -0.060 -13.986 -10.787 1.00 85.75 103 ILE A N 1
ATOM 802 C CA . ILE A 1 103 ? -1.076 -13.856 -9.734 1.00 85.75 103 ILE A CA 1
ATOM 803 C C . ILE A 1 103 ? -2.435 -13.461 -10.328 1.00 85.75 103 ILE A C 1
ATOM 805 O O . ILE A 1 103 ? -3.458 -14.067 -10.021 1.00 85.75 103 ILE A O 1
ATOM 809 N N . ASN A 1 104 ? -2.466 -12.477 -11.229 1.00 86.25 104 ASN A N 1
ATOM 810 C CA . ASN A 1 104 ? -3.707 -12.049 -11.880 1.00 86.25 104 ASN A CA 1
ATOM 811 C C . ASN A 1 104 ? -4.293 -13.149 -12.786 1.00 86.25 104 ASN A C 1
ATOM 813 O O . ASN A 1 104 ? -5.505 -13.351 -12.830 1.00 86.25 104 ASN A O 1
ATOM 817 N N . THR A 1 105 ? -3.434 -13.887 -13.489 1.00 85.88 105 THR A N 1
ATOM 818 C CA . THR A 1 105 ? -3.846 -15.018 -14.331 1.00 85.88 105 THR A CA 1
ATOM 819 C C . THR A 1 105 ? -4.448 -16.135 -13.483 1.00 85.88 105 THR A C 1
ATOM 821 O O . THR A 1 105 ? -5.534 -16.616 -13.807 1.00 85.88 105 THR A O 1
ATOM 824 N N . TYR A 1 106 ? -3.815 -16.466 -12.354 1.00 85.00 106 TYR A N 1
ATOM 825 C CA . TYR A 1 106 ? -4.334 -17.428 -11.384 1.00 85.00 106 TYR A CA 1
ATOM 826 C C . TYR A 1 106 ? -5.687 -16.985 -10.824 1.00 85.00 106 TYR A C 1
ATOM 828 O O . TYR A 1 106 ? -6.647 -17.744 -10.872 1.00 85.00 106 TYR A O 1
ATOM 836 N N . LEU A 1 107 ? -5.827 -15.725 -10.402 1.00 83.88 107 LEU A N 1
ATOM 837 C CA . LEU A 1 107 ? -7.096 -15.188 -9.897 1.00 83.88 107 LEU A CA 1
ATOM 838 C C . LEU A 1 107 ? -8.217 -15.213 -10.942 1.00 83.88 107 LEU A C 1
ATOM 840 O O . LEU A 1 107 ? -9.367 -15.497 -10.610 1.00 83.88 107 LEU A O 1
ATOM 844 N N . LYS A 1 108 ? -7.910 -14.927 -12.210 1.00 83.75 108 LYS A N 1
ATOM 845 C CA . LYS A 1 108 ? -8.885 -15.013 -13.308 1.00 83.75 108 LYS A CA 1
ATOM 846 C C . LYS A 1 108 ? -9.304 -16.455 -13.580 1.00 83.75 108 LYS A C 1
ATOM 848 O O . LYS A 1 108 ? -10.493 -16.701 -13.764 1.00 83.75 108 LYS A O 1
ATOM 853 N N . ALA A 1 109 ? -8.357 -17.390 -13.569 1.00 77.00 109 ALA A N 1
ATOM 854 C CA . ALA A 1 109 ? -8.643 -18.811 -13.719 1.00 77.00 109 ALA A CA 1
ATOM 855 C C . ALA A 1 109 ? -9.463 -19.349 -12.533 1.00 77.00 109 ALA A C 1
ATOM 857 O O . ALA A 1 109 ? -10.454 -20.041 -12.749 1.00 77.00 109 ALA A O 1
ATOM 858 N N . ASN A 1 110 ? -9.139 -18.956 -11.297 1.00 68.56 110 ASN A N 1
ATOM 859 C CA . ASN A 1 110 ? -9.825 -19.455 -10.101 1.00 68.56 110 ASN A CA 1
ATOM 860 C C . ASN A 1 110 ? -11.233 -18.857 -9.900 1.00 68.56 110 ASN A C 1
ATOM 862 O O . ASN A 1 110 ? -12.134 -19.497 -9.355 1.00 68.56 110 ASN A O 1
ATOM 866 N N . LYS A 1 111 ? -11.476 -17.642 -10.413 1.00 60.44 111 LYS A N 1
ATOM 867 C CA . LYS A 1 111 ? -12.833 -17.070 -10.510 1.00 60.44 111 LYS A CA 1
ATOM 868 C C . LYS A 1 111 ? -13.721 -17.808 -11.519 1.00 60.44 111 LYS A C 1
ATOM 870 O O . LYS A 1 111 ? -14.941 -17.730 -11.416 1.00 60.44 111 LYS A O 1
ATOM 875 N N . LEU A 1 112 ? -13.132 -18.523 -12.480 1.00 50.97 112 LEU A N 1
ATOM 876 C CA . LEU A 1 112 ? -13.862 -19.357 -13.440 1.00 50.97 112 LEU A CA 1
ATOM 877 C C . LEU A 1 112 ? -14.119 -20.780 -12.913 1.00 50.97 112 LEU A C 1
ATOM 879 O O . LEU A 1 112 ? -15.021 -21.451 -13.410 1.00 50.97 112 LEU A O 1
ATOM 883 N N . THR A 1 113 ? -13.381 -21.246 -11.902 1.00 43.56 113 THR A N 1
ATOM 884 C CA . THR A 1 113 ? -13.481 -22.622 -11.378 1.00 43.56 113 THR A CA 1
ATOM 885 C C . THR A 1 113 ? -14.360 -22.761 -10.134 1.00 43.56 113 THR A C 1
ATOM 887 O O . THR A 1 113 ? -14.734 -23.879 -9.790 1.00 43.56 113 THR A O 1
ATOM 890 N N . THR A 1 114 ? -14.809 -21.666 -9.511 1.00 41.47 114 THR A N 1
ATOM 891 C CA . THR A 1 114 ? -15.729 -21.690 -8.351 1.00 41.47 114 THR A CA 1
ATOM 892 C C . THR A 1 114 ? -17.211 -21.895 -8.703 1.00 41.47 114 THR A C 1
ATOM 894 O O . THR A 1 114 ? -18.090 -21.578 -7.906 1.00 41.47 114 THR A O 1
ATOM 897 N N . LYS A 1 115 ? -17.528 -22.485 -9.864 1.00 44.25 115 LYS A N 1
ATOM 898 C CA . LYS A 1 115 ? -18.847 -23.093 -10.121 1.00 44.25 115 LYS A CA 1
ATOM 899 C C . LYS A 1 115 ? -18.723 -24.361 -10.964 1.00 44.25 115 LYS A C 1
ATOM 901 O O . LYS A 1 115 ? -18.844 -24.332 -12.186 1.00 44.25 115 LYS A O 1
ATOM 906 N N . LYS A 1 116 ? -18.581 -25.500 -10.291 1.00 43.44 116 LYS A N 1
ATOM 907 C CA . LYS A 1 116 ? -19.096 -26.779 -10.792 1.00 43.44 116 LYS A CA 1
ATOM 908 C C . LYS A 1 116 ? -20.031 -27.389 -9.753 1.00 43.44 116 LYS A C 1
ATOM 910 O O . LYS A 1 116 ? -19.668 -28.318 -9.051 1.00 43.44 116 LYS A O 1
ATOM 915 N N . GLU A 1 117 ? -21.260 -26.887 -9.739 1.00 39.50 117 GLU A N 1
ATOM 916 C CA . GLU A 1 117 ? -22.431 -27.732 -9.507 1.00 39.50 117 GLU A CA 1
ATOM 917 C C . GLU A 1 117 ? -23.382 -27.593 -10.710 1.00 39.50 117 GLU A C 1
ATOM 919 O O . GLU A 1 117 ? -23.472 -26.508 -11.300 1.00 39.50 117 GLU A O 1
ATOM 924 N N . PRO A 1 118 ? -24.023 -28.687 -11.163 1.00 50.44 118 PRO A N 1
ATOM 925 C CA . PRO A 1 118 ? -24.683 -28.733 -12.458 1.00 50.44 118 PRO A CA 1
ATOM 926 C C . PRO A 1 118 ? -26.146 -28.260 -12.419 1.00 50.44 118 PRO A C 1
ATOM 928 O O . PRO A 1 118 ? -26.939 -28.701 -11.600 1.00 50.44 118 PRO A O 1
ATOM 931 N N . LYS A 1 119 ? -26.493 -27.478 -13.452 1.00 47.25 119 LYS A N 1
ATOM 932 C CA . LYS A 1 119 ? -27.813 -27.303 -14.094 1.00 47.25 119 LYS A CA 1
ATOM 933 C C . LYS A 1 119 ? -28.992 -26.814 -13.229 1.00 47.25 119 LYS A C 1
ATOM 935 O O . LYS A 1 119 ? -29.599 -27.581 -12.494 1.00 47.25 119 LYS A O 1
ATOM 940 N N . LYS A 1 120 ? -29.523 -25.641 -13.599 1.00 37.53 120 LYS A N 1
ATOM 941 C CA . LYS A 1 120 ? -30.888 -25.542 -14.154 1.00 37.53 120 LYS A CA 1
ATOM 942 C C . LYS A 1 120 ? -31.054 -24.272 -14.988 1.00 37.53 120 LYS A C 1
ATOM 944 O O . LYS A 1 120 ? -30.517 -23.216 -14.677 1.00 37.53 120 LYS A O 1
ATOM 949 N N . ASN A 1 121 ? -31.758 -24.461 -16.094 1.00 45.91 121 ASN A N 1
ATOM 950 C CA . ASN A 1 121 ? -32.007 -23.516 -17.170 1.00 45.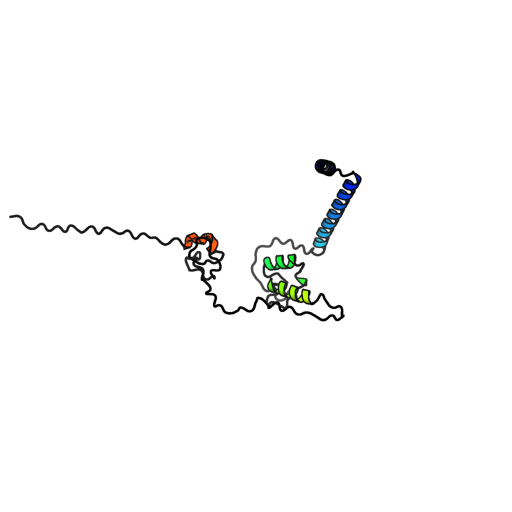91 121 ASN A CA 1
ATOM 951 C C . ASN A 1 121 ? -32.743 -22.275 -16.659 1.00 45.91 121 ASN A C 1
ATOM 953 O O . ASN A 1 121 ? -33.761 -22.425 -15.990 1.00 45.91 121 ASN A O 1
ATOM 957 N N . THR A 1 122 ? -32.315 -21.078 -17.053 1.00 37.28 122 THR A N 1
ATOM 958 C CA . THR A 1 122 ? -33.229 -19.954 -17.304 1.00 37.28 122 THR A CA 1
ATOM 959 C C . THR A 1 122 ? -32.587 -19.021 -18.322 1.00 37.28 122 THR A C 1
ATOM 961 O O . THR A 1 122 ? -31.453 -18.571 -18.180 1.00 37.28 122 THR A O 1
ATOM 964 N N . THR A 1 123 ? -33.335 -18.833 -19.394 1.00 41.75 123 THR A N 1
ATOM 965 C CA . THR A 1 123 ? -33.089 -18.008 -20.566 1.00 41.75 123 THR A CA 1
ATOM 966 C C . THR A 1 123 ? -33.328 -16.522 -20.245 1.00 41.75 123 THR A C 1
ATOM 968 O O . THR A 1 123 ? -34.102 -16.214 -19.344 1.00 41.75 123 THR A O 1
ATOM 971 N N . VAL A 1 124 ? -32.785 -15.641 -21.102 1.00 39.88 124 VAL A N 1
ATOM 972 C CA . VAL A 1 124 ? -33.099 -14.198 -21.286 1.00 39.88 124 VAL A CA 1
ATOM 973 C C . VAL A 1 124 ? -32.473 -13.268 -20.213 1.00 39.88 124 VAL A C 1
ATOM 975 O O . VAL A 1 124 ? -32.574 -13.540 -19.031 1.00 39.88 124 VAL A O 1
ATOM 978 N N . ALA A 1 125 ? -31.766 -12.167 -20.496 1.00 35.50 125 ALA A N 1
ATOM 979 C CA . ALA A 1 125 ? -31.753 -11.282 -21.656 1.00 35.50 125 ALA A CA 1
ATOM 980 C C . ALA A 1 125 ? -30.365 -10.656 -21.905 1.00 35.50 125 ALA A C 1
ATOM 982 O O . ALA A 1 125 ? -29.623 -10.325 -20.984 1.00 35.50 125 ALA A O 1
ATOM 983 N N . SER A 1 126 ? -30.084 -10.455 -23.190 1.00 46.81 126 SER A N 1
ATOM 984 C CA . SER A 1 126 ? -29.051 -9.593 -23.760 1.00 46.81 126 SER A CA 1
ATOM 985 C C . SER A 1 126 ? -29.022 -8.198 -23.125 1.00 46.81 126 SER A C 1
ATOM 987 O O . SER A 1 126 ? -30.004 -7.470 -23.206 1.00 46.81 126 SER A O 1
ATOM 989 N N . ASN A 1 127 ? -27.859 -7.792 -22.616 1.00 38.12 127 ASN A N 1
ATOM 990 C CA . ASN A 1 127 ? -27.400 -6.413 -22.733 1.00 38.12 127 ASN A CA 1
ATOM 991 C C . ASN A 1 127 ? -25.936 -6.440 -23.174 1.00 38.12 127 ASN A C 1
ATOM 993 O O . ASN A 1 127 ? -25.037 -6.820 -22.425 1.00 38.12 127 ASN A O 1
ATOM 997 N N . GLN A 1 128 ? -25.733 -6.086 -24.441 1.00 47.44 128 GLN A N 1
ATOM 998 C CA . GLN A 1 128 ? -24.436 -5.817 -25.039 1.00 47.44 128 GLN A CA 1
ATOM 999 C C . GLN A 1 128 ? -23.796 -4.624 -24.314 1.00 47.44 128 GLN A C 1
ATOM 1001 O O . GLN A 1 128 ? -24.093 -3.473 -24.607 1.00 47.44 128 GLN A O 1
ATOM 1006 N N . GLY A 1 129 ? -22.922 -4.905 -23.350 1.00 41.66 129 GLY A N 1
ATOM 1007 C CA . GLY A 1 129 ? -21.920 -3.963 -22.862 1.00 41.66 129 GLY A CA 1
ATOM 1008 C C . GLY A 1 129 ? -20.602 -4.289 -23.545 1.00 41.66 129 GLY A C 1
ATOM 1009 O O . GLY A 1 129 ? -19.904 -5.219 -23.145 1.00 41.66 129 GLY A O 1
ATOM 1010 N N . GLU A 1 130 ? -20.316 -3.583 -24.629 1.00 46.66 130 GLU A N 1
ATOM 1011 C CA . GLU A 1 130 ? -19.118 -3.745 -25.445 1.00 46.66 130 GLU A CA 1
ATOM 1012 C C . GLU A 1 130 ? -17.830 -3.637 -24.592 1.00 46.66 130 GLU A C 1
ATOM 1014 O O . GLU A 1 130 ? -17.740 -2.776 -23.711 1.00 46.66 130 GLU A O 1
ATOM 1019 N N . PRO A 1 131 ? -16.807 -4.488 -24.804 1.00 48.00 131 PRO A N 1
ATOM 1020 C CA . PRO A 1 131 ? -15.561 -4.393 -24.056 1.00 48.00 131 PRO A CA 1
ATOM 1021 C C . PRO A 1 131 ? -14.790 -3.115 -24.416 1.00 48.00 131 PRO A C 1
ATOM 1023 O O . PRO A 1 131 ? -14.337 -2.948 -25.547 1.00 48.00 131 PRO A O 1
ATOM 1026 N N . TRP A 1 132 ? -14.553 -2.263 -23.419 1.00 47.75 132 TRP A N 1
ATOM 1027 C CA . TRP A 1 132 ? -13.824 -0.984 -23.489 1.00 47.75 132 TRP A CA 1
ATOM 1028 C C . TRP A 1 132 ? -12.384 -1.034 -24.055 1.00 47.75 132 TRP A C 1
ATOM 1030 O O . TRP A 1 132 ? -11.717 -0.003 -24.111 1.00 47.75 132 TRP A O 1
ATOM 1040 N N . TYR A 1 133 ? -11.873 -2.196 -24.473 1.00 50.41 133 TYR A N 1
ATOM 1041 C CA . TYR A 1 133 ? -10.501 -2.355 -24.968 1.00 50.41 133 TYR A CA 1
ATOM 1042 C C . TYR A 1 133 ? -10.364 -2.378 -26.500 1.00 50.41 133 TYR A C 1
ATOM 1044 O O . TYR A 1 133 ? -9.243 -2.453 -27.005 1.00 50.41 133 TYR A O 1
ATOM 1052 N N . LYS A 1 134 ? -11.453 -2.262 -27.271 1.00 44.88 134 LYS A N 1
ATOM 1053 C CA . LYS A 1 134 ? -11.354 -2.020 -28.721 1.00 44.88 134 LYS A CA 1
ATOM 1054 C C . LYS A 1 134 ? -11.202 -0.529 -29.023 1.00 44.88 134 LYS A C 1
ATOM 1056 O O . LYS A 1 134 ? -12.110 0.104 -29.531 1.00 44.88 134 LYS A O 1
ATOM 1061 N N . ASN A 1 135 ? -10.027 0.012 -28.716 1.00 40.19 135 ASN A N 1
ATOM 1062 C CA . ASN A 1 135 ? -9.479 1.201 -29.373 1.00 40.19 135 ASN A CA 1
ATOM 1063 C C . ASN A 1 135 ? -7.946 1.091 -29.372 1.00 40.19 135 ASN A C 1
ATOM 1065 O O . ASN A 1 135 ? -7.246 1.771 -28.623 1.00 40.19 135 ASN A O 1
ATOM 1069 N N . LEU A 1 136 ? -7.422 0.183 -30.200 1.00 51.09 136 LEU A N 1
ATOM 1070 C CA . LEU A 1 136 ? -6.075 0.341 -30.747 1.00 51.09 136 LEU A CA 1
ATOM 1071 C C . LEU A 1 136 ? -6.133 1.327 -31.924 1.00 51.09 136 LEU A C 1
ATOM 1073 O O . LEU A 1 136 ? -7.146 1.407 -32.604 1.00 51.09 136 LEU A O 1
ATOM 1077 N N . SER A 1 137 ? -5.010 2.017 -32.140 1.00 49.22 137 SER A N 1
ATOM 1078 C CA . SER A 1 137 ? -4.700 2.976 -33.213 1.00 49.22 137 SER A CA 1
ATOM 1079 C C . SER A 1 137 ? -5.242 4.405 -33.066 1.00 49.22 137 SER A C 1
ATOM 1081 O O . SER A 1 137 ? -5.880 4.957 -33.958 1.00 49.22 137 SER A O 1
ATOM 1083 N N . LYS A 1 138 ? -4.849 5.088 -31.989 1.00 45.94 138 LYS A N 1
ATOM 1084 C CA . LYS A 1 138 ? -4.219 6.396 -32.204 1.00 45.94 138 LYS A CA 1
ATOM 1085 C C . LYS A 1 138 ? -2.748 6.201 -31.915 1.00 45.94 138 LYS A C 1
ATOM 1087 O O . LYS A 1 138 ? -2.396 5.760 -30.824 1.00 45.94 138 LYS A O 1
ATOM 1092 N N . GLU A 1 139 ? -1.927 6.449 -32.921 1.00 51.19 139 GLU A N 1
ATOM 1093 C CA . GLU A 1 139 ? -0.489 6.626 -32.814 1.00 51.19 139 GLU A CA 1
ATOM 1094 C C . GLU A 1 139 ? -0.251 7.693 -31.741 1.00 51.19 139 GLU A C 1
ATOM 1096 O O . GLU A 1 139 ? -0.309 8.895 -31.982 1.00 51.19 139 GLU A O 1
ATOM 1101 N N . LYS A 1 140 ? -0.164 7.248 -30.484 1.00 53.97 140 LYS A N 1
ATOM 1102 C CA . LYS A 1 140 ? 0.133 8.116 -29.358 1.00 53.97 140 LYS A CA 1
ATOM 1103 C C . LYS A 1 140 ? 1.581 8.476 -29.602 1.00 53.97 140 LYS A C 1
ATOM 1105 O O . LYS A 1 140 ? 2.449 7.633 -29.395 1.00 53.97 140 LYS A O 1
ATOM 1110 N N . THR A 1 141 ? 1.826 9.681 -30.100 1.00 57.56 141 THR A N 1
ATOM 1111 C CA . THR A 1 141 ? 3.133 10.318 -30.037 1.00 57.56 141 THR A CA 1
ATOM 1112 C C . THR A 1 141 ? 3.608 10.141 -28.603 1.00 57.56 141 THR A C 1
ATOM 1114 O O . THR A 1 141 ? 3.088 10.752 -27.669 1.00 57.56 141 THR A O 1
ATOM 1117 N N . VAL A 1 142 ? 4.491 9.162 -28.396 1.00 68.00 142 VAL A N 1
ATOM 1118 C CA . VAL A 1 142 ? 5.056 8.884 -27.084 1.00 68.00 142 VAL A CA 1
ATOM 1119 C C . VAL A 1 142 ? 5.987 10.051 -26.840 1.00 68.00 142 VAL A C 1
ATOM 1121 O O . VAL A 1 142 ? 7.123 10.054 -27.312 1.00 68.00 142 VAL A O 1
ATOM 1124 N N . ASN A 1 143 ? 5.463 11.081 -26.180 1.00 83.06 143 ASN A N 1
ATOM 1125 C CA . ASN A 1 143 ? 6.251 12.239 -25.801 1.00 83.06 143 ASN A CA 1
ATOM 1126 C C . ASN A 1 143 ? 7.474 11.715 -25.045 1.00 83.06 143 ASN A C 1
ATOM 1128 O O . ASN A 1 143 ? 7.344 10.898 -24.131 1.00 83.06 143 ASN A O 1
ATOM 1132 N N . LYS A 1 144 ? 8.674 12.089 -25.489 1.00 91.25 144 LYS A N 1
ATOM 1133 C CA . LYS A 1 144 ? 9.921 11.686 -24.830 1.00 91.25 144 LYS A CA 1
ATOM 1134 C C . LYS A 1 144 ? 10.102 12.528 -23.572 1.00 91.25 144 LYS A C 1
ATOM 1136 O O . LYS A 1 144 ? 9.615 13.651 -23.504 1.00 91.25 144 LYS A O 1
ATOM 1141 N N . CYS A 1 145 ? 10.769 11.977 -22.563 1.00 93.81 145 CYS A N 1
ATOM 1142 C CA . CYS A 1 145 ? 11.103 12.751 -21.376 1.00 93.81 145 CYS A CA 1
ATOM 1143 C C . CYS A 1 145 ? 12.181 13.793 -21.705 1.00 93.81 145 CYS A C 1
ATOM 1145 O O . CYS A 1 145 ? 13.255 13.421 -22.168 1.00 93.81 145 CYS A O 1
ATOM 1147 N N . CYS A 1 146 ? 11.932 15.059 -21.368 1.00 91.94 146 CYS A N 1
ATOM 1148 C CA . CYS A 1 146 ? 12.892 16.158 -21.548 1.00 91.94 146 CYS A CA 1
ATOM 1149 C C . CYS A 1 146 ? 13.886 16.335 -20.380 1.00 91.94 146 CYS A C 1
ATOM 1151 O O . CYS A 1 146 ? 14.538 17.365 -20.279 1.00 91.94 146 CYS A O 1
ATOM 1153 N N . GLY A 1 147 ? 13.998 15.365 -19.466 1.00 91.81 147 GLY A N 1
ATOM 1154 C CA . GLY A 1 147 ? 14.967 15.426 -18.362 1.00 91.81 147 GLY A CA 1
ATOM 1155 C C . GLY A 1 147 ? 16.353 14.908 -18.759 1.00 91.81 147 GLY A C 1
ATOM 1156 O O . GLY A 1 147 ? 16.491 14.203 -19.759 1.00 91.81 147 GLY A O 1
ATOM 1157 N N . MET A 1 148 ? 17.363 15.182 -17.935 1.00 92.56 148 MET A N 1
ATOM 1158 C CA . MET A 1 148 ? 18.738 14.687 -18.104 1.00 92.56 148 MET A CA 1
ATOM 1159 C C . MET A 1 148 ? 19.104 13.646 -17.038 1.00 92.56 148 MET A C 1
ATOM 1161 O O . MET A 1 148 ? 18.565 13.639 -15.930 1.00 92.56 148 MET A O 1
ATOM 1165 N N . ASN A 1 149 ? 20.005 12.721 -17.369 1.00 90.88 149 ASN A N 1
ATOM 1166 C CA . ASN A 1 149 ? 20.593 11.806 -16.391 1.00 90.88 149 ASN A CA 1
ATOM 1167 C C . ASN A 1 149 ? 21.714 12.510 -15.587 1.00 90.88 149 ASN A C 1
ATOM 1169 O O . ASN A 1 149 ? 22.091 13.642 -15.869 1.00 90.88 149 ASN A O 1
ATOM 1173 N N . LYS A 1 150 ? 22.285 11.822 -14.588 1.00 89.12 150 LYS A N 1
ATOM 1174 C CA . LYS A 1 150 ? 23.409 12.359 -13.792 1.00 89.12 150 LYS A CA 1
ATOM 1175 C C . LYS A 1 150 ? 24.691 12.596 -14.606 1.00 89.12 150 LYS A C 1
ATOM 1177 O O . LYS A 1 150 ? 25.586 13.274 -14.125 1.00 89.12 150 LYS A O 1
ATOM 1182 N N . SER A 1 151 ? 24.782 12.004 -15.791 1.00 88.94 151 SER A N 1
ATOM 1183 C CA . SER A 1 151 ? 25.895 12.146 -16.731 1.00 88.94 151 SER A CA 1
ATOM 1184 C C . SER A 1 151 ? 25.691 13.308 -17.713 1.00 88.94 151 SER A C 1
ATOM 1186 O O . SER A 1 151 ? 26.581 13.568 -18.510 1.00 88.94 151 SER A O 1
ATOM 1188 N N . GLY A 1 152 ? 24.545 13.999 -17.665 1.00 88.69 152 GLY A N 1
ATOM 1189 C CA . GLY A 1 152 ? 24.178 15.065 -18.600 1.00 88.69 152 GLY A CA 1
ATOM 1190 C C . GLY A 1 152 ? 23.498 14.587 -19.890 1.00 88.69 152 GLY A C 1
ATOM 1191 O O . GLY A 1 152 ? 23.066 15.418 -20.683 1.00 88.69 152 GLY A O 1
ATOM 1192 N N . ASP A 1 153 ? 23.336 13.277 -20.111 1.00 91.44 153 ASP A N 1
ATOM 1193 C CA . ASP A 1 153 ? 22.674 12.774 -21.319 1.00 91.44 153 ASP A CA 1
ATOM 1194 C C . ASP A 1 153 ? 21.144 12.908 -21.242 1.00 91.44 153 ASP A C 1
ATOM 1196 O O . ASP A 1 153 ? 20.550 12.743 -20.163 1.00 91.44 153 ASP A O 1
ATOM 1200 N N . PRO A 1 154 ? 20.467 13.063 -22.395 1.00 92.56 154 PRO A N 1
ATOM 1201 C CA . PRO A 1 154 ? 19.013 13.060 -22.472 1.00 92.56 154 PRO A CA 1
ATOM 1202 C C . PRO A 1 154 ? 18.383 11.772 -21.929 1.00 92.56 154 PRO A C 1
ATOM 1204 O O . PRO A 1 154 ? 18.843 10.648 -22.170 1.00 92.56 154 PRO A O 1
ATOM 1207 N N . CYS A 1 155 ? 17.265 11.920 -21.223 1.00 92.94 155 CYS A N 1
ATOM 1208 C CA . CYS A 1 155 ? 16.515 10.794 -20.695 1.00 92.94 155 CYS A CA 1
ATOM 1209 C C . CYS A 1 155 ? 15.911 9.941 -21.822 1.00 92.94 155 CYS A C 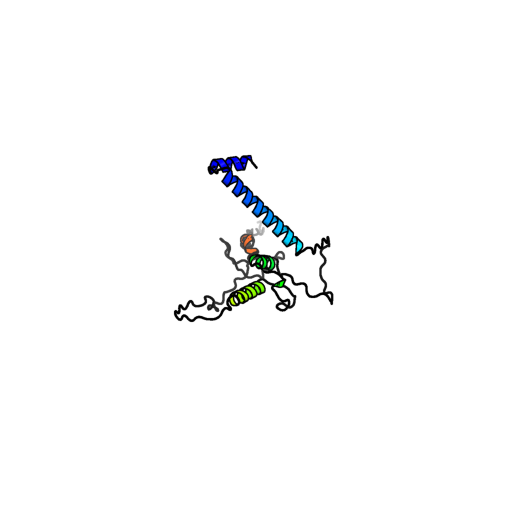1
ATOM 1211 O O . CYS A 1 155 ? 15.184 10.425 -22.684 1.00 92.94 155 CYS A O 1
ATOM 1213 N N . LYS A 1 156 ? 16.146 8.625 -21.765 1.00 93.00 156 LYS A N 1
ATOM 1214 C CA . LYS A 1 156 ? 15.599 7.655 -22.733 1.00 93.00 156 LYS A CA 1
ATOM 1215 C C . LYS A 1 156 ? 14.211 7.120 -22.355 1.00 93.00 156 LYS A C 1
ATOM 1217 O O . LYS A 1 156 ? 13.640 6.324 -23.095 1.00 93.00 156 LYS A O 1
ATOM 1222 N N . HIS A 1 157 ? 13.676 7.511 -21.198 1.00 92.12 157 HIS A N 1
ATOM 1223 C CA . HIS A 1 157 ? 12.364 7.057 -20.736 1.00 92.12 157 HIS A CA 1
ATOM 1224 C C . HIS A 1 157 ? 11.222 7.857 -21.385 1.00 92.12 157 HIS A C 1
ATOM 1226 O O . HIS A 1 157 ? 11.409 9.024 -21.739 1.00 92.12 157 HIS A O 1
ATOM 1232 N N . PRO A 1 158 ? 10.021 7.264 -21.513 1.00 92.19 158 PRO A N 1
ATOM 1233 C CA . PRO A 1 158 ? 8.856 7.985 -22.009 1.00 92.19 158 PRO A CA 1
ATOM 1234 C C . PRO A 1 158 ? 8.423 9.085 -21.030 1.00 92.19 158 PRO A C 1
ATOM 1236 O O . PRO A 1 158 ? 8.438 8.906 -19.809 1.00 92.19 158 PRO A O 1
ATOM 1239 N N . GLY A 1 159 ? 8.020 10.225 -21.582 1.00 92.44 159 GLY A N 1
ATOM 1240 C CA . GLY A 1 159 ? 7.408 11.345 -20.882 1.00 92.44 159 GLY A CA 1
ATOM 1241 C C . GLY A 1 159 ? 5.934 11.062 -20.612 1.00 92.44 159 GLY A C 1
ATOM 1242 O O . GLY A 1 159 ? 5.067 11.382 -21.420 1.00 92.44 159 GLY A O 1
ATOM 1243 N N . THR A 1 160 ? 5.647 10.415 -19.485 1.00 90.75 160 THR A N 1
ATOM 1244 C CA . THR A 1 160 ? 4.288 9.991 -19.107 1.00 90.75 160 THR A CA 1
ATOM 1245 C C . THR A 1 160 ? 3.500 11.060 -18.355 1.00 90.75 160 THR A C 1
ATOM 1247 O O . THR A 1 160 ? 2.288 10.929 -18.213 1.00 90.75 160 THR A O 1
ATOM 1250 N N . THR A 1 161 ? 4.172 12.093 -17.848 1.00 89.00 161 THR A N 1
ATOM 1251 C CA . THR A 1 161 ? 3.582 13.117 -16.976 1.00 89.00 161 THR A CA 1
ATOM 1252 C C . THR A 1 161 ? 3.960 14.514 -17.452 1.00 89.00 161 THR A C 1
ATOM 1254 O O . THR A 1 161 ? 5.115 14.741 -17.809 1.00 89.00 161 THR A O 1
ATOM 1257 N N . LYS A 1 162 ? 3.003 15.446 -17.430 1.00 93.19 162 LYS A N 1
ATOM 1258 C CA . LYS A 1 162 ? 3.221 16.883 -17.634 1.00 93.19 162 LYS A CA 1
ATOM 1259 C C . LYS A 1 162 ? 2.886 17.591 -16.314 1.00 93.19 162 LYS A C 1
ATOM 1261 O O . LYS A 1 162 ? 1.699 17.729 -16.019 1.00 93.19 162 LYS A O 1
ATOM 1266 N N . PRO A 1 163 ? 3.889 17.899 -15.473 1.00 91.69 163 PRO A N 1
ATOM 1267 C CA . PRO A 1 163 ? 3.676 18.602 -14.211 1.00 91.69 163 PRO A CA 1
ATOM 1268 C C . PRO A 1 163 ? 3.016 19.969 -14.422 1.00 91.69 163 PRO A C 1
ATOM 1270 O O . PRO A 1 163 ? 3.146 20.563 -15.491 1.00 91.69 163 PRO A O 1
ATOM 1273 N N . ASP A 1 164 ? 2.313 20.465 -13.405 1.00 90.88 164 ASP A N 1
ATOM 1274 C CA . ASP A 1 164 ? 1.648 21.765 -13.489 1.00 90.88 164 ASP A CA 1
ATOM 1275 C C . ASP A 1 164 ? 2.676 22.900 -13.610 1.00 90.88 164 ASP A C 1
ATOM 1277 O O . ASP A 1 164 ? 3.657 22.940 -12.862 1.00 90.88 164 ASP A O 1
ATOM 1281 N N . GLY A 1 165 ? 2.469 23.778 -14.591 1.00 88.44 165 GLY A N 1
ATOM 1282 C CA . GLY A 1 165 ? 3.417 24.819 -14.997 1.00 88.44 165 GLY A CA 1
ATOM 1283 C C . GLY A 1 165 ? 4.536 24.374 -15.950 1.00 88.44 165 GLY A C 1
ATOM 1284 O O . GLY A 1 165 ? 5.282 25.236 -16.403 1.00 88.44 165 GLY A O 1
ATOM 1285 N N . ALA A 1 166 ? 4.654 23.082 -16.281 1.00 88.38 166 ALA A N 1
ATOM 1286 C CA . ALA A 1 166 ? 5.676 22.596 -17.209 1.00 88.38 166 ALA A CA 1
ATOM 1287 C C . ALA A 1 166 ? 5.274 22.795 -18.677 1.00 88.38 166 ALA A C 1
ATOM 1289 O O . ALA A 1 166 ? 4.133 22.535 -19.076 1.00 88.38 166 ALA A O 1
ATOM 1290 N N . ASN A 1 167 ? 6.234 23.170 -19.514 1.00 88.88 167 ASN A N 1
ATOM 1291 C CA . ASN A 1 167 ? 6.095 23.237 -20.965 1.00 88.88 167 ASN A CA 1
ATOM 1292 C C . ASN A 1 167 ? 6.222 21.850 -21.617 1.00 88.88 167 ASN A C 1
ATOM 1294 O O . ASN A 1 167 ? 5.506 21.541 -22.575 1.00 88.88 167 ASN A O 1
ATOM 1298 N N . ASN A 1 168 ? 7.072 20.987 -21.060 1.00 91.94 168 ASN A N 1
ATOM 1299 C CA . ASN A 1 168 ? 7.467 19.695 -21.610 1.00 91.94 168 ASN A CA 1
ATOM 1300 C C . ASN A 1 168 ? 6.900 18.490 -20.838 1.00 91.94 168 ASN A C 1
ATOM 1302 O O . ASN A 1 168 ? 6.330 18.598 -19.752 1.00 91.94 168 ASN A O 1
ATOM 1306 N N . TYR A 1 169 ? 7.071 17.298 -21.420 1.00 93.69 169 TYR A N 1
ATOM 1307 C CA . TYR A 1 169 ? 6.72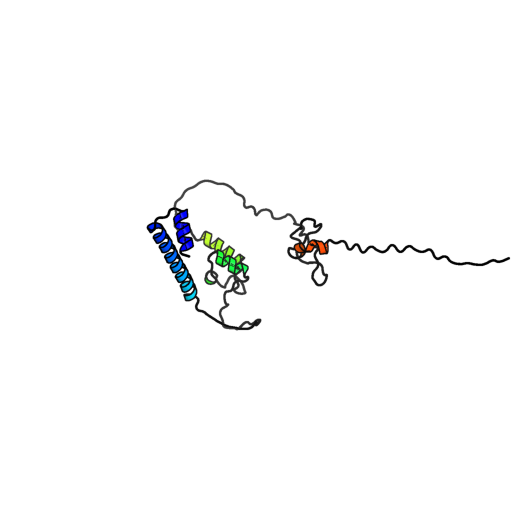5 16.027 -20.785 1.00 93.69 169 TYR A CA 1
ATOM 1308 C C . TYR A 1 169 ? 7.945 15.391 -20.116 1.00 93.69 169 TYR A C 1
ATOM 1310 O O . TYR A 1 169 ? 9.048 15.345 -20.663 1.00 93.69 169 TYR A O 1
ATOM 1318 N N . TYR A 1 170 ? 7.716 14.807 -18.945 1.00 93.88 170 TYR A N 1
ATOM 1319 C CA . TYR A 1 170 ? 8.740 14.177 -18.124 1.00 93.88 170 TYR A CA 1
ATOM 1320 C C . TYR A 1 170 ? 8.331 12.757 -17.740 1.00 93.88 170 TYR A C 1
ATOM 1322 O O . TYR A 1 170 ? 7.147 12.423 -17.655 1.00 93.88 170 TYR A O 1
ATOM 1330 N N . CYS A 1 171 ? 9.318 11.886 -17.538 1.00 94.50 171 CYS A N 1
ATOM 1331 C CA . CYS A 1 171 ? 9.089 10.608 -16.877 1.00 94.50 171 CYS A CA 1
ATOM 1332 C C . CYS A 1 171 ? 8.835 10.859 -15.385 1.00 94.50 171 CYS A C 1
ATOM 1334 O O . CYS A 1 171 ? 9.208 11.909 -14.866 1.00 94.50 171 CYS A O 1
ATOM 1336 N N . PHE A 1 172 ? 8.275 9.881 -14.673 1.00 93.88 172 PHE A N 1
ATOM 1337 C CA . PHE A 1 172 ? 7.951 10.030 -13.247 1.00 93.88 172 PHE A CA 1
ATOM 1338 C C . PHE A 1 172 ? 9.129 10.538 -12.397 1.00 93.88 172 PHE A C 1
ATOM 1340 O O . PHE A 1 172 ? 8.940 11.341 -11.491 1.00 93.88 172 PHE A O 1
ATOM 1347 N N . ARG A 1 173 ? 10.361 10.126 -12.729 1.00 92.88 173 ARG A N 1
ATOM 1348 C CA . ARG A 1 173 ? 11.565 10.564 -12.013 1.00 92.88 173 ARG A CA 1
ATOM 1349 C C . ARG A 1 173 ? 11.894 12.038 -12.248 1.00 92.88 173 ARG A C 1
ATOM 1351 O O . ARG A 1 173 ? 12.226 12.735 -11.303 1.00 92.88 173 ARG A O 1
ATOM 1358 N N . HIS A 1 174 ? 11.832 12.504 -13.493 1.00 94.00 174 HIS A N 1
ATOM 1359 C CA . HIS A 1 174 ? 12.190 13.886 -13.836 1.00 94.00 174 HIS A CA 1
ATOM 1360 C C . HIS A 1 174 ? 11.013 14.857 -13.707 1.00 94.00 174 HIS A C 1
ATOM 1362 O O . HIS A 1 174 ? 11.223 16.060 -13.717 1.00 94.00 174 HIS A O 1
ATOM 1368 N N . GLY A 1 175 ? 9.787 14.350 -13.553 1.00 92.38 175 GLY A N 1
ATOM 1369 C CA . GLY A 1 175 ? 8.609 15.166 -13.280 1.00 92.38 175 GLY A CA 1
ATOM 1370 C C . GLY A 1 175 ? 8.601 15.776 -11.878 1.00 92.38 175 GLY A C 1
ATOM 1371 O O . GLY A 1 175 ? 7.865 16.727 -11.660 1.00 92.38 175 GLY A O 1
ATOM 1372 N N . MET A 1 176 ? 9.408 15.263 -10.941 1.00 90.50 176 MET A N 1
ATOM 1373 C CA . MET A 1 176 ? 9.557 15.864 -9.608 1.00 90.50 176 MET A CA 1
ATOM 1374 C C . MET A 1 176 ? 10.389 17.148 -9.654 1.00 90.50 176 MET A C 1
ATOM 1376 O O . MET A 1 176 ? 9.966 18.168 -9.121 1.00 90.50 176 MET A O 1
ATOM 1380 N N . ASP A 1 177 ? 11.505 17.119 -10.380 1.00 90.81 177 ASP A N 1
ATOM 1381 C CA . ASP A 1 177 ? 12.455 18.234 -10.470 1.00 90.81 177 ASP A CA 1
ATOM 1382 C C . ASP A 1 177 ? 12.405 18.915 -11.846 1.00 90.81 177 ASP A C 1
ATOM 1384 O O . ASP A 1 177 ? 13.416 19.397 -12.355 1.00 90.81 177 ASP A O 1
ATOM 1388 N N . TRP A 1 178 ? 11.225 18.929 -12.478 1.00 91.00 178 TRP A N 1
ATOM 1389 C CA . TRP A 1 178 ? 11.060 19.352 -13.873 1.00 91.00 178 TRP A CA 1
ATOM 1390 C C . TRP A 1 178 ? 11.549 20.781 -14.127 1.00 91.00 178 TRP A C 1
ATOM 1392 O O . TRP A 1 178 ? 12.116 21.060 -15.181 1.00 91.00 178 TRP A O 1
ATOM 1402 N N . ARG A 1 179 ? 11.392 21.659 -13.127 1.00 89.06 179 ARG A N 1
ATOM 1403 C CA . ARG A 1 179 ? 11.803 23.066 -13.189 1.00 89.06 179 ARG A CA 1
ATOM 1404 C C . ARG A 1 179 ? 13.279 23.212 -13.530 1.00 89.06 179 ARG A C 1
ATOM 1406 O O . ARG A 1 179 ? 13.615 24.083 -14.314 1.00 89.06 179 ARG A O 1
ATOM 1413 N N . ASN A 1 180 ? 14.135 22.316 -13.036 1.00 87.12 180 ASN A N 1
ATOM 1414 C CA . ASN A 1 180 ? 15.578 22.356 -13.289 1.00 87.12 180 ASN A CA 1
ATOM 1415 C C . ASN A 1 180 ? 15.937 22.094 -14.760 1.00 87.12 180 ASN A C 1
ATOM 1417 O O . ASN A 1 180 ? 17.043 22.416 -15.177 1.00 87.12 180 ASN A O 1
ATOM 1421 N N . PHE A 1 181 ? 15.027 21.498 -15.535 1.00 84.75 181 PHE A N 1
ATOM 1422 C CA . PHE A 1 181 ? 15.221 21.220 -16.959 1.00 84.75 181 PHE A CA 1
ATOM 1423 C C . PHE A 1 181 ? 14.506 22.232 -17.866 1.00 84.75 181 PHE A C 1
ATOM 1425 O O . PHE A 1 181 ? 14.693 22.181 -19.077 1.00 84.75 181 PHE A O 1
ATOM 1432 N N . GLU A 1 182 ? 13.658 23.103 -17.309 1.00 83.94 182 GLU A N 1
ATOM 1433 C CA . GLU A 1 182 ? 12.934 24.143 -18.059 1.00 83.94 182 GLU A CA 1
ATOM 1434 C C . GLU A 1 182 ? 13.465 25.550 -17.825 1.00 83.94 182 GLU A C 1
ATOM 1436 O O . GLU A 1 182 ? 12.983 26.482 -18.466 1.00 83.94 182 GLU A O 1
ATOM 1441 N N . VAL A 1 183 ? 14.454 25.722 -16.944 1.00 70.00 183 VAL A N 1
ATOM 1442 C CA . VAL A 1 183 ? 15.187 26.984 -16.892 1.00 70.00 183 VAL A CA 1
ATOM 1443 C C . VAL A 1 183 ? 15.940 27.099 -18.209 1.00 70.00 183 VAL A C 1
ATOM 1445 O O . VAL A 1 183 ? 16.939 26.411 -18.431 1.00 70.00 183 VAL A O 1
ATOM 1448 N N . SER A 1 184 ? 15.393 27.916 -19.112 1.00 53.12 184 SER A N 1
ATOM 1449 C CA . SER A 1 184 ? 16.072 28.363 -20.316 1.00 53.12 184 SER A CA 1
ATOM 1450 C C . SER A 1 184 ? 17.481 28.759 -19.920 1.00 53.12 184 SER A C 1
ATOM 1452 O O . SER A 1 184 ? 17.673 29.491 -18.951 1.00 53.12 184 SER A O 1
ATOM 1454 N N . SER A 1 185 ? 18.451 28.224 -20.647 1.00 48.59 185 SER A N 1
ATOM 1455 C CA . SER A 1 185 ? 19.837 28.649 -20.587 1.00 48.59 185 SER A CA 1
ATOM 1456 C C . SER A 1 185 ? 19.895 30.100 -21.074 1.00 48.59 185 SER A C 1
ATOM 1458 O O . SER A 1 185 ? 20.290 30.357 -22.205 1.00 48.59 185 SER A O 1
ATOM 1460 N N . ASP A 1 186 ? 19.437 31.034 -20.243 1.00 50.16 186 ASP A N 1
ATOM 1461 C CA . ASP A 1 186 ? 19.550 32.479 -20.413 1.00 50.16 186 ASP A CA 1
ATOM 1462 C C . ASP A 1 186 ? 20.978 32.865 -20.031 1.00 50.16 186 ASP A C 1
ATOM 1464 O O . ASP A 1 186 ? 21.243 33.609 -19.089 1.00 50.16 186 ASP A O 1
ATOM 1468 N N . SER A 1 187 ? 21.932 32.232 -20.722 1.00 47.47 187 SER A N 1
ATOM 1469 C CA . SER A 1 187 ? 23.287 32.742 -20.796 1.00 47.47 187 SER A CA 1
ATOM 1470 C C . SER A 1 187 ? 23.187 33.996 -21.647 1.00 47.47 187 SER A C 1
ATOM 1472 O O . SER A 1 187 ? 23.388 33.947 -22.859 1.00 47.47 187 SER A O 1
ATOM 1474 N N . ASP A 1 188 ? 22.788 35.061 -20.962 1.00 51.81 188 ASP A N 1
ATOM 1475 C CA . ASP A 1 188 ? 22.933 36.463 -21.299 1.00 51.81 188 ASP A CA 1
ATOM 1476 C C . ASP A 1 188 ? 24.326 36.631 -21.918 1.00 51.81 188 ASP A C 1
ATOM 1478 O O . ASP A 1 188 ? 25.359 36.581 -21.244 1.00 51.81 188 ASP A O 1
ATOM 1482 N N . LEU A 1 189 ? 24.356 36.626 -23.250 1.00 48.81 189 LEU A N 1
ATOM 1483 C CA . LEU A 1 189 ? 25.534 36.934 -24.034 1.00 48.81 189 LEU A CA 1
ATOM 1484 C C . LEU A 1 189 ? 25.738 38.429 -23.824 1.00 48.81 189 LEU A C 1
ATOM 1486 O O . LEU A 1 189 ? 25.034 39.216 -24.451 1.00 48.81 189 LEU A O 1
ATOM 1490 N N . GLU A 1 190 ? 26.643 38.784 -22.908 1.00 50.03 190 GLU A N 1
ATOM 1491 C CA . GLU A 1 190 ? 27.164 40.139 -22.729 1.00 50.03 190 GLU A CA 1
ATOM 1492 C C . GLU A 1 190 ? 27.328 40.791 -24.106 1.00 50.03 190 GLU A C 1
ATOM 1494 O O . GLU A 1 190 ? 28.188 40.413 -24.906 1.00 50.03 190 GLU A O 1
ATOM 1499 N N . GLU A 1 191 ? 26.444 41.736 -24.410 1.00 56.06 191 GLU A N 1
ATOM 1500 C CA . GLU A 1 191 ? 26.550 42.589 -25.578 1.00 56.06 191 GLU A CA 1
ATOM 1501 C C . GLU A 1 191 ? 27.715 43.542 -25.281 1.00 56.06 191 GLU A C 1
ATOM 1503 O O . GLU A 1 191 ? 27.532 44.602 -24.683 1.00 56.06 191 GLU A O 1
ATOM 1508 N N . GLU A 1 192 ? 28.945 43.112 -25.590 1.00 54.25 192 GLU A N 1
ATOM 1509 C CA . GLU A 1 192 ? 30.125 43.967 -25.478 1.00 54.25 192 GLU A CA 1
ATOM 1510 C C . GLU A 1 192 ? 29.870 45.256 -26.280 1.00 54.25 192 GLU A C 1
ATOM 1512 O O . GLU A 1 192 ? 29.652 45.195 -27.499 1.00 54.25 192 GLU A O 1
ATOM 1517 N N . PRO A 1 193 ? 29.903 46.446 -25.651 1.00 46.81 193 PRO A N 1
ATOM 1518 C CA . PRO A 1 193 ? 29.945 47.676 -26.409 1.00 46.81 193 PRO A CA 1
ATOM 1519 C C . PRO A 1 193 ? 31.284 47.706 -27.142 1.00 46.81 193 PRO A C 1
ATOM 1521 O O . PRO A 1 193 ? 32.344 47.822 -26.533 1.00 46.81 193 PRO A O 1
ATOM 1524 N N . ILE A 1 194 ? 31.226 47.609 -28.469 1.00 51.16 194 ILE A N 1
ATOM 1525 C CA . ILE A 1 194 ? 32.343 47.898 -29.366 1.00 51.16 194 ILE A CA 1
ATOM 1526 C C . ILE A 1 194 ? 32.730 49.364 -29.127 1.00 51.16 194 ILE A C 1
ATOM 1528 O O . ILE A 1 194 ? 32.179 50.284 -29.739 1.00 51.16 194 ILE A O 1
ATOM 1532 N N . GLU A 1 195 ? 33.660 49.587 -28.199 1.00 52.38 195 GLU A N 1
ATOM 1533 C CA . GLU A 1 195 ? 34.415 50.825 -28.091 1.00 52.38 195 GLU A CA 1
ATOM 1534 C C . GLU A 1 195 ? 35.170 50.981 -29.408 1.00 52.38 195 GLU A C 1
ATOM 1536 O O . GLU A 1 195 ? 36.161 50.308 -29.686 1.00 52.38 195 GLU A O 1
ATOM 1541 N N . LYS A 1 196 ? 34.629 51.835 -30.280 1.00 55.84 196 LYS A N 1
ATOM 1542 C CA . LYS A 1 196 ? 35.302 52.250 -31.503 1.00 55.84 196 LYS A CA 1
ATOM 1543 C C . LYS A 1 196 ? 36.644 52.848 -31.111 1.00 55.84 196 LYS A C 1
ATOM 1545 O O . LYS A 1 196 ? 36.699 53.925 -30.519 1.00 55.84 196 LYS A O 1
ATOM 1550 N N . GLU A 1 197 ? 37.693 52.123 -31.475 1.00 54.06 197 GLU A N 1
ATOM 1551 C CA . GLU A 1 197 ? 39.080 52.550 -31.449 1.00 54.06 197 GLU A CA 1
ATOM 1552 C C . GLU A 1 197 ? 39.202 53.991 -31.957 1.00 54.06 197 GLU A C 1
ATOM 1554 O O . GLU A 1 197 ? 38.942 54.307 -33.123 1.00 54.06 197 GLU A O 1
ATOM 1559 N N . ILE A 1 198 ? 39.620 54.878 -31.057 1.00 51.84 198 ILE A N 1
ATOM 1560 C CA . ILE A 1 198 ? 40.173 56.179 -31.406 1.00 51.84 198 ILE A CA 1
ATOM 1561 C C . ILE A 1 198 ? 41.547 55.894 -32.014 1.00 51.84 198 ILE A C 1
ATOM 1563 O O . ILE A 1 198 ? 42.549 55.769 -31.311 1.00 51.84 198 ILE A O 1
ATOM 1567 N N . MET A 1 199 ? 41.587 55.750 -33.337 1.00 49.31 199 MET A N 1
ATOM 1568 C CA . MET A 1 199 ? 42.839 55.705 -34.078 1.00 49.31 199 MET A CA 1
ATOM 1569 C C . MET A 1 199 ? 43.380 57.136 -34.194 1.00 49.31 199 MET A C 1
ATOM 1571 O O . MET A 1 199 ? 42.894 57.952 -34.976 1.00 49.31 199 MET A O 1
ATOM 1575 N N . CYS A 1 200 ? 44.385 57.443 -33.374 1.00 43.91 200 CYS A N 1
ATOM 1576 C CA . CYS A 1 200 ? 45.240 58.612 -33.529 1.00 43.91 200 CYS A CA 1
ATOM 1577 C C . CYS A 1 200 ? 45.914 58.601 -34.909 1.00 43.91 200 CYS A C 1
ATOM 1579 O O . CYS A 1 200 ? 46.763 57.754 -35.179 1.00 43.91 200 CYS A O 1
ATOM 1581 N N . SER A 1 201 ? 45.638 59.613 -35.727 1.00 52.97 201 SER A N 1
ATOM 1582 C CA . SER A 1 201 ? 46.597 60.115 -36.712 1.00 52.97 201 SER A CA 1
ATOM 1583 C C . SER A 1 201 ? 46.784 61.611 -36.484 1.00 52.97 201 SER A C 1
ATOM 1585 O O . SER A 1 201 ? 46.037 62.441 -36.999 1.00 52.97 201 SER A O 1
ATOM 1587 N N . ILE A 1 202 ? 47.785 61.926 -35.664 1.00 53.09 202 ILE A N 1
ATOM 1588 C CA . ILE A 1 202 ? 48.462 63.220 -35.664 1.00 53.09 202 ILE A CA 1
ATOM 1589 C C . ILE A 1 202 ? 49.371 63.222 -36.894 1.00 53.09 202 ILE A C 1
ATOM 1591 O O . ILE A 1 202 ? 50.385 62.529 -36.900 1.00 53.09 202 ILE A O 1
ATOM 1595 N N . VAL A 1 203 ? 49.010 63.996 -37.913 1.00 56.66 203 VAL A N 1
ATOM 1596 C CA . VAL A 1 203 ? 49.953 64.612 -38.856 1.00 56.66 203 VAL A CA 1
ATOM 1597 C C . VAL A 1 203 ? 49.288 65.878 -39.378 1.00 56.66 203 VAL A C 1
ATOM 1599 O O . VAL A 1 203 ? 48.307 65.804 -40.108 1.00 56.66 203 VAL A O 1
ATOM 1602 N N . ASP A 1 204 ? 49.708 67.019 -38.840 1.00 49.50 204 ASP A N 1
ATOM 1603 C CA . ASP A 1 204 ? 50.293 68.129 -39.601 1.00 49.50 204 ASP A CA 1
ATOM 1604 C C . ASP A 1 204 ? 50.320 69.379 -38.711 1.00 49.50 204 ASP A C 1
ATOM 1606 O O . ASP A 1 204 ? 49.295 69.957 -38.347 1.00 49.50 204 ASP A O 1
ATOM 1610 N N . SER A 1 205 ? 51.535 69.749 -38.307 1.00 58.34 205 SER A N 1
ATOM 1611 C CA . SER A 1 205 ? 51.862 71.085 -37.822 1.00 58.34 205 SER A CA 1
ATOM 1612 C C . SER A 1 205 ? 52.444 71.864 -38.998 1.00 58.34 205 SER A C 1
ATOM 1614 O O . SER A 1 205 ? 53.447 71.433 -39.567 1.00 58.34 205 SER A O 1
ATOM 1616 N N . GLU A 1 206 ? 51.818 72.991 -39.333 1.00 51.22 206 GLU A N 1
ATOM 1617 C CA . GLU A 1 206 ? 52.512 74.165 -39.883 1.00 51.22 206 GLU A CA 1
ATOM 1618 C C . GLU A 1 206 ? 53.206 74.939 -38.754 1.00 51.22 206 GLU A C 1
ATOM 1620 O O . GLU A 1 206 ? 52.644 74.981 -37.631 1.00 51.22 206 GLU A O 1
#

pLDDT: mean 71.26, std 20.41, range [34.44, 95.25]

Secondary structure (DSSP, 8-state):
-HHHHHHHHHHTT--HHHHHHHHHHHHHHHHHHHHHHHHHHHTT----------------TTS----EESSHHHHHHHHHTT--GGGS-TTSSTTSEEPHHHHHHHHHHHHHHS-----------------TT---------PBP--B-TTSPBP-SB--B--TT-SS-B-TTTTTSTHHHHS-----------------------

Radius of gyration: 35.19 Å; chains: 1; bounding box: 86×104×75 Å